Protein AF-0000000083564733 (afdb_homodimer)

Nearest PDB structures (foldseek):
  3vfz-assembly3_B  TM=6.888E-01  e=2.693E-01  Mycobacterium tuberculosis
  3vep-assembly4_H  TM=6.422E-01  e=2.249E-01  Mycobacterium tuberculosis
  3vfz-assembly3_A  TM=6.659E-01  e=3.424E-01  Mycobacterium tuberculosis
  2lfw-assembly1_A  TM=5.142E-01  e=3.037E-01  Sphingomonas sp. Fr1
  5clv-assembly2_E  TM=6.360E-01  e=4.808E+00  Escherichia coli

Organism: NCBI:txid148449

Foldseek 3Di:
DPPQPFKKKFWAAAPVLVPRRQWTWIWIPDPDIFTFIFGPVLVVPFCCVPPDDPGMDRLVPTDPVSSVNRVVRTDTDDPVVQLVSCVVPHPDDSLLSLLCCVCHRHVDQLCRSCVVSVHHSVVSVVSVVVVVVVVVVVVVVVPPDDDDD/DPPPPFKKKFWAAAPVLVPRRQWTWIWIPDVDIFTWIFGPVLVVPQCCPPDDDPGMDRLVPTDPVSSVNRVVRTDTDDPVVQLVSCVVPHPDDSLLSLLCCVCHRHVDQLCRSCVVSVHHSVVSVVSVVVVVVVVVVVVVVVPPDDDDD

Secondary structure (DSSP, 8-state):
-------EEEEEEEEGGGTEEEEEEEEEESSSEEEEEEETHHHHHS-TTTT--TTEEEGGGS-HHHHHHHHHH-EE--HHHHHHHHHHH----HHHHHHIIIIIIS---HHHHHHHHTS-HHHHHHHHHHHHHHHHHHHHHHHS--S--/-------EEEEEEEEGGGTEEEEEEEEEESSSEEEEEEETHHHHHS-TTTT--TTEEEGGGS-HHHHHHHHHH-EE--HHHHHHHHHHH----HHHHHHIIIIIIS---HHHHHHHHTS-HHHHHHHHHHHHHHHHHHHHHHHS--S--

Sequence (298 aa):
MSNDEEVWLRYGTTATPVDEPDRTFGYVNSSERRFGTFPTEFISVVDVGLYEEEGKILLSAVEDRLYRRFANGFEETEFADLLDVLRERTLLTEPEMRVFVLYGWFDMDAERAAEPLGCSAADVEAYVEAIRDKRNRAEATAAIPFVREMSNDEEVWLRYGTTATPVDEPDRTFGYVNSSERRFGTFPTEFISVVDVGLYEEEGKILLSAVEDRLYRRFANGFEETEFADLLDVLRERTLLTEPEMRVFVLYGWFDMDAERAAEPLGCSAADVEAYVEAIRDKRNRAEATAAIPFVRE

pLDDT: mean 89.66, std 13.02, range [36.94, 98.5]

Solvent-accessible surface area (backbone atoms only — not comparable to full-atom values): 15893 Å² total; per-residue (Å²): 132,82,84,75,75,76,30,36,37,32,37,34,20,62,28,48,89,75,76,34,67,66,21,22,23,24,34,33,47,58,101,59,74,44,46,26,34,28,53,44,66,54,67,73,65,47,77,42,80,79,79,41,54,89,51,40,41,58,49,71,74,44,56,69,72,58,38,51,53,48,63,70,46,46,41,77,51,57,68,66,59,57,44,49,56,44,56,74,40,28,79,61,50,70,73,49,41,53,47,41,44,38,36,13,34,35,48,30,51,42,69,66,36,11,63,87,67,73,51,49,38,68,56,42,50,50,45,52,53,48,50,53,53,47,28,53,22,17,40,43,39,43,64,52,85,44,62,67,127,132,81,84,74,74,76,29,36,36,33,37,34,20,61,29,48,90,76,76,34,69,64,20,22,22,25,35,35,46,58,100,59,76,44,46,25,33,29,52,44,66,53,65,73,66,45,78,46,75,85,79,44,55,89,52,39,41,59,48,70,76,43,55,67,73,58,38,50,51,47,62,70,46,46,40,79,50,58,69,67,59,55,45,47,55,44,56,74,40,30,79,62,49,71,72,48,40,53,46,42,44,38,37,14,34,34,49,32,52,43,69,66,37,10,62,88,67,74,52,48,37,67,55,43,50,49,45,52,52,49,50,53,51,48,27,53,22,17,40,41,41,43,64,52,82,46,64,66,128

Radius of gyration: 28.15 Å; Cα contacts (8 Å, |Δi|>4): 484; chains: 2; bounding box: 33×96×63 Å

Structure (mmCIF, N/CA/C/O backbone):
data_AF-0000000083564733-model_v1
#
loop_
_entity.id
_entity.type
_entity.pdbx_description
1 polymer 'Sigma-70-like protein'
#
loop_
_atom_site.group_PDB
_atom_site.id
_atom_site.type_symbol
_atom_site.label_atom_id
_atom_site.label_alt_id
_atom_site.label_comp_id
_atom_site.label_asym_id
_atom_site.label_entity_id
_atom_site.label_seq_id
_atom_site.pdbx_PDB_ins_code
_atom_site.Cartn_x
_atom_site.Cartn_y
_atom_site.Cartn_z
_atom_site.occupancy
_atom_site.B_iso_or_equiv
_atom_site.auth_seq_id
_atom_site.auth_comp_id
_atom_site.auth_asym_id
_atom_site.auth_atom_id
_atom_site.pdbx_PDB_model_num
ATOM 1 N N . MET A 1 1 ? -0.067 47.469 30.297 1 36.94 1 MET A N 1
ATOM 2 C CA . MET A 1 1 ? 0.937 46.906 29.406 1 36.94 1 MET A CA 1
ATOM 3 C C . MET A 1 1 ? 0.402 45.656 28.734 1 36.94 1 MET A C 1
ATOM 5 O O . MET A 1 1 ? -0.013 44.688 29.406 1 36.94 1 MET A O 1
ATOM 9 N N . SER A 1 2 ? -0.431 45.656 27.688 1 41.28 2 SER A N 1
ATOM 10 C CA . SER A 1 2 ? -1.396 44.719 27.094 1 41.28 2 SER A CA 1
ATOM 11 C C . SER A 1 2 ? -0.743 43.406 26.75 1 41.28 2 SER A C 1
ATOM 13 O O . SER A 1 2 ? 0.242 43.344 26 1 41.28 2 SER A O 1
ATOM 15 N N . ASN A 1 3 ? -0.499 42.312 27.625 1 45 3 ASN A N 1
ATOM 16 C CA . ASN A 1 3 ? 0.104 41 27.594 1 45 3 ASN A CA 1
ATOM 17 C C . ASN A 1 3 ? -0.065 40.344 26.219 1 45 3 ASN A C 1
ATOM 19 O O . ASN A 1 3 ? -1.105 39.75 25.938 1 45 3 ASN A O 1
ATOM 23 N N . ASP A 1 4 ? 0.226 40.969 25.031 1 54.09 4 ASP A N 1
ATOM 24 C CA . ASP A 1 4 ? 0.004 40.719 23.609 1 54.09 4 ASP A CA 1
ATOM 25 C C . ASP A 1 4 ? 0.397 39.281 23.234 1 54.09 4 ASP A C 1
ATOM 27 O O . ASP A 1 4 ? 1.576 38.938 23.266 1 54.09 4 ASP A O 1
ATOM 31 N N . GLU A 1 5 ? -0.391 38.25 23.516 1 72.19 5 GLU A N 1
ATOM 32 C CA . GLU A 1 5 ? -0.234 36.812 23.297 1 72.19 5 GLU A CA 1
ATOM 33 C C . GLU A 1 5 ? 0.378 36.531 21.922 1 72.19 5 GLU A C 1
ATOM 35 O O . GLU A 1 5 ? -0.066 37.062 20.906 1 72.19 5 GLU A O 1
ATOM 40 N N . GLU A 1 6 ? 1.621 36.062 21.891 1 82.69 6 GLU A N 1
ATOM 41 C CA . GLU A 1 6 ? 2.311 35.656 20.672 1 82.69 6 GLU A CA 1
ATOM 42 C C . GLU A 1 6 ? 1.462 34.688 19.844 1 82.69 6 GLU A C 1
ATOM 44 O O . GLU A 1 6 ? 0.958 33.719 20.375 1 82.69 6 GLU A O 1
ATOM 49 N N . VAL A 1 7 ? 1.111 35.188 18.656 1 85.62 7 VAL A N 1
ATOM 50 C CA . VAL A 1 7 ? 0.386 34.344 17.734 1 85.62 7 VAL A CA 1
ATOM 51 C C . VAL A 1 7 ? 1.363 33.688 16.75 1 85.62 7 VAL A C 1
ATOM 53 O O . VAL A 1 7 ? 2.07 34.406 16.016 1 85.62 7 VAL A O 1
ATOM 56 N N . TRP A 1 8 ? 1.358 32.312 16.844 1 88.25 8 TRP A N 1
ATOM 57 C CA . TRP A 1 8 ? 2.281 31.594 15.984 1 88.25 8 TRP A CA 1
ATOM 58 C C . TRP A 1 8 ? 1.527 30.812 14.906 1 88.25 8 TRP A C 1
ATOM 60 O O . TRP A 1 8 ? 0.48 30.234 15.18 1 88.25 8 TRP A O 1
ATOM 70 N N . LEU A 1 9 ? 2.076 30.922 13.688 1 92.25 9 LEU A N 1
ATOM 71 C CA . LEU A 1 9 ? 1.73 29.969 12.641 1 92.25 9 LEU A CA 1
ATOM 72 C C . LEU A 1 9 ? 2.754 28.844 12.57 1 92.25 9 LEU A C 1
ATOM 74 O O . LEU A 1 9 ? 3.955 29.094 12.445 1 92.25 9 LEU A O 1
ATOM 78 N N . ARG A 1 10 ? 2.271 27.656 12.789 1 92.38 10 ARG A N 1
ATOM 79 C CA . ARG A 1 10 ? 3.072 26.469 12.484 1 92.38 10 ARG A CA 1
ATOM 80 C C . ARG A 1 10 ? 2.566 25.781 11.219 1 92.38 10 ARG A C 1
ATOM 82 O O . ARG A 1 10 ? 1.356 25.656 11.016 1 92.38 10 ARG A O 1
ATOM 89 N N . TYR A 1 11 ? 3.477 25.406 10.383 1 93.19 11 TYR A N 1
ATOM 90 C CA . TYR A 1 11 ? 3.027 24.875 9.102 1 93.19 11 TYR A CA 1
ATOM 91 C C . TYR A 1 11 ? 3.779 23.594 8.758 1 93.19 11 TYR A C 1
ATOM 93 O O . TYR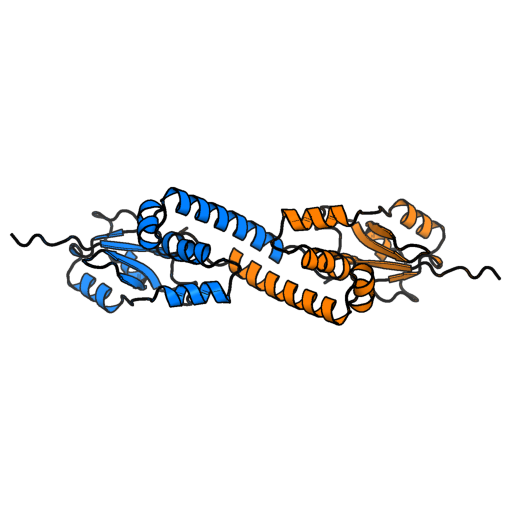 A 1 11 ? 4.91 23.391 9.211 1 93.19 11 TYR A O 1
ATOM 101 N N . GLY A 1 12 ? 3.01 22.734 8.055 1 93.88 12 GLY A N 1
ATOM 102 C CA . GLY A 1 12 ? 3.539 21.438 7.668 1 93.88 12 GLY A CA 1
ATOM 103 C C . GLY A 1 12 ? 3.695 21.281 6.168 1 93.88 12 GLY A C 1
ATOM 104 O O . GLY A 1 12 ? 4.281 22.141 5.504 1 93.88 12 GLY A O 1
ATOM 105 N N . THR A 1 13 ? 3.189 20.234 5.629 1 94.44 13 THR A N 1
ATOM 106 C CA . THR A 1 13 ? 3.363 19.891 4.223 1 94.44 13 THR A CA 1
ATOM 107 C C . THR A 1 13 ? 2.385 20.672 3.35 1 94.44 13 THR A C 1
ATOM 109 O O . THR A 1 13 ? 1.42 21.25 3.855 1 94.44 13 THR A O 1
ATOM 112 N N . THR A 1 14 ? 2.701 20.641 2.059 1 95.56 14 THR A N 1
ATOM 113 C CA . THR A 1 14 ? 1.769 21.203 1.086 1 95.56 14 THR A CA 1
ATOM 114 C C . THR A 1 14 ? 0.461 20.406 1.072 1 95.56 14 THR A C 1
ATOM 116 O O . THR A 1 14 ? 0.449 19.219 1.363 1 95.56 14 THR A O 1
ATOM 119 N N . ALA A 1 15 ? -0.579 21.109 0.701 1 96.75 15 ALA A N 1
ATOM 120 C CA . ALA A 1 15 ? -1.914 20.516 0.747 1 96.75 15 ALA A CA 1
ATOM 121 C C . ALA A 1 15 ? -2.236 19.781 -0.552 1 96.75 15 ALA A C 1
ATOM 123 O O . ALA A 1 15 ? -3.383 19.781 -1.006 1 96.75 15 ALA A O 1
ATOM 124 N N . THR A 1 16 ? -1.251 19.141 -1.111 1 94.69 16 THR A N 1
ATOM 125 C CA . THR A 1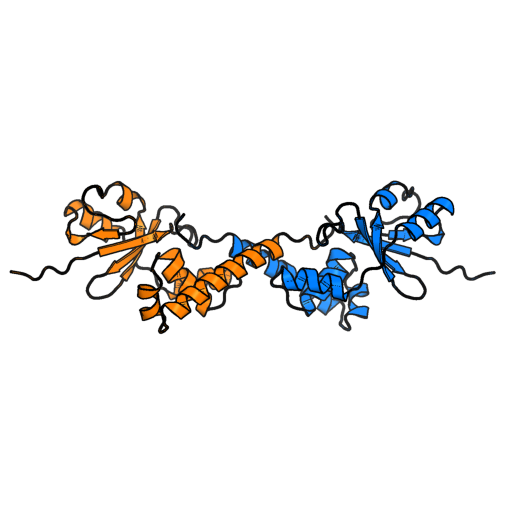 16 ? -1.412 18.359 -2.34 1 94.69 16 THR A CA 1
ATOM 126 C C . THR A 1 16 ? -2.406 17.219 -2.135 1 94.69 16 THR A C 1
ATOM 128 O O . THR A 1 16 ? -3.189 16.906 -3.033 1 94.69 16 THR A O 1
ATOM 131 N N . PRO A 1 17 ? -2.459 16.578 -1.011 1 93.44 17 PRO A N 1
ATOM 132 C CA . PRO A 1 17 ? -3.357 15.445 -0.81 1 93.44 17 PRO A CA 1
ATOM 133 C C . PRO A 1 17 ? -4.832 15.828 -0.891 1 93.44 17 PRO A C 1
ATOM 135 O O . PRO A 1 17 ? -5.695 14.961 -1.049 1 93.44 17 PRO A O 1
ATOM 138 N N . VAL A 1 18 ? -5.102 17.141 -0.723 1 95.06 18 VAL A N 1
ATOM 139 C CA . VAL A 1 18 ? -6.492 17.578 -0.805 1 95.06 18 VAL A CA 1
ATOM 140 C C . VAL A 1 18 ? -6.691 18.438 -2.055 1 95.06 18 VAL A C 1
ATOM 142 O O . VAL A 1 18 ? -7.547 19.328 -2.078 1 95.06 18 VAL A O 1
ATOM 145 N N . ASP A 1 19 ? -5.828 18.312 -2.98 1 93.62 19 ASP A N 1
ATOM 146 C CA . ASP A 1 19 ? -5.898 18.906 -4.312 1 93.62 19 ASP A CA 1
ATOM 147 C C . ASP A 1 19 ? -5.699 20.422 -4.25 1 93.62 19 ASP A C 1
ATOM 149 O O . ASP A 1 19 ? -6.34 21.172 -4.992 1 93.62 19 ASP A O 1
ATOM 153 N N . GLU A 1 20 ? -5 20.906 -3.311 1 95.81 20 GLU A N 1
ATOM 154 C CA . GLU A 1 20 ? -4.602 22.297 -3.211 1 95.81 20 GLU A CA 1
ATOM 155 C C . GLU A 1 20 ? -3.084 22.438 -3.15 1 95.81 20 GLU A C 1
ATOM 157 O O . GLU A 1 20 ? -2.533 22.844 -2.125 1 95.81 20 GLU A O 1
ATOM 162 N N . PRO A 1 21 ? -2.422 22.219 -4.219 1 95.25 21 PRO A N 1
ATOM 163 C CA . PRO A 1 21 ? -0.958 22.156 -4.219 1 95.25 21 PRO A CA 1
ATOM 164 C C . PRO A 1 21 ? -0.317 23.531 -3.975 1 95.25 21 PRO A C 1
ATOM 166 O O . PRO A 1 21 ? 0.865 23.594 -3.629 1 95.25 21 PRO A O 1
ATOM 169 N N . ASP A 1 22 ? -1.106 24.594 -4.137 1 96.12 22 ASP A N 1
ATOM 170 C CA . ASP A 1 22 ? -0.556 25.938 -3.936 1 96.12 22 ASP A CA 1
ATOM 171 C C . ASP A 1 22 ? -0.763 26.406 -2.498 1 96.12 22 ASP A C 1
ATOM 173 O O . ASP A 1 22 ? -0.435 27.547 -2.156 1 96.12 22 ASP A O 1
ATOM 177 N N . ARG A 1 23 ? -1.244 25.469 -1.747 1 96.75 23 ARG A N 1
ATOM 178 C CA . ARG A 1 23 ? -1.494 25.812 -0.352 1 96.75 23 ARG A CA 1
ATOM 179 C C . ARG A 1 23 ? -0.72 24.891 0.586 1 96.75 23 ARG A C 1
ATOM 181 O O . ARG A 1 23 ? -0.25 23.828 0.175 1 96.75 23 ARG A O 1
ATOM 188 N N . THR A 1 24 ? -0.561 25.328 1.794 1 95.38 24 THR A N 1
ATOM 189 C CA . THR A 1 24 ? 0.177 24.594 2.824 1 95.38 24 THR A CA 1
ATOM 190 C C . THR A 1 24 ? -0.681 24.406 4.07 1 95.38 24 THR A C 1
ATOM 192 O O . THR A 1 24 ? -1.427 25.312 4.461 1 95.38 24 THR A O 1
ATOM 195 N N . PHE A 1 25 ? -0.559 23.203 4.629 1 96.75 25 PHE A N 1
ATOM 196 C CA . PHE A 1 25 ? -1.244 22.953 5.895 1 96.75 25 PHE A CA 1
ATOM 197 C C . PHE A 1 25 ? -0.578 23.719 7.027 1 96.75 25 PHE A C 1
ATOM 199 O O . PHE A 1 25 ? 0.65 23.812 7.086 1 96.75 25 PHE A O 1
ATOM 206 N N . GLY A 1 26 ? -1.389 24.266 7.902 1 95.38 26 GLY A N 1
ATOM 207 C CA . GLY A 1 26 ? -0.863 24.938 9.078 1 95.38 26 GLY A CA 1
ATOM 208 C C . GLY A 1 26 ? -1.909 25.172 10.156 1 95.38 26 GLY A C 1
ATOM 209 O O . GLY A 1 26 ? -3.096 24.922 9.938 1 95.38 26 GLY A O 1
ATOM 210 N N . TYR A 1 27 ? -1.412 25.469 11.336 1 94.44 27 TYR A N 1
ATOM 211 C CA . TYR A 1 27 ? -2.334 25.828 12.406 1 94.44 27 TYR A CA 1
ATOM 212 C C . TYR A 1 27 ? -1.824 27.031 13.18 1 94.44 27 TYR A C 1
ATOM 214 O O . TYR A 1 27 ? -0.616 27.266 13.258 1 94.44 27 TYR A O 1
ATOM 222 N N . VAL A 1 28 ? -2.719 27.812 13.641 1 91.81 28 VAL A N 1
ATOM 223 C CA . VAL A 1 28 ? -2.438 29.016 14.398 1 91.81 28 VAL A CA 1
ATOM 224 C C . VAL A 1 28 ? -2.756 28.781 15.875 1 91.81 28 VAL A C 1
ATOM 226 O O . VAL A 1 28 ? -3.814 28.25 16.203 1 91.81 28 VAL A O 1
ATOM 229 N N . ASN A 1 29 ? -1.674 29.016 16.688 1 83.56 29 ASN A N 1
ATOM 230 C CA . ASN A 1 29 ? -1.864 28.828 18.125 1 83.56 29 ASN A CA 1
ATOM 231 C C . ASN A 1 29 ? -2.359 30.109 18.797 1 83.56 29 ASN A C 1
ATOM 233 O O . ASN A 1 29 ? -1.563 30.984 19.125 1 83.56 29 ASN A O 1
ATOM 237 N N . SER A 1 30 ? -3.553 30.469 18.656 1 71.44 30 SER A N 1
ATOM 238 C CA . SER A 1 30 ? -4.141 31.547 19.438 1 71.44 30 SER A CA 1
ATOM 239 C C . SER A 1 30 ? -4.844 31.016 20.688 1 71.44 30 SER A C 1
ATOM 241 O O . SER A 1 30 ? -4.371 30.078 21.312 1 71.44 30 SER A O 1
ATOM 243 N N . SER A 1 31 ? -5.875 31.594 21.156 1 70.31 31 SER A N 1
ATOM 244 C CA . SER A 1 31 ? -6.652 31.078 22.281 1 70.31 31 SER A CA 1
ATOM 245 C C . SER A 1 31 ? -7.117 29.656 22.016 1 70.31 31 SER A C 1
ATOM 247 O O . SER A 1 31 ? -6.996 28.797 22.891 1 70.31 31 SER A O 1
ATOM 249 N N . GLU A 1 32 ? -7.477 29.375 20.734 1 79.94 32 GLU A N 1
ATOM 250 C CA . GLU A 1 32 ? -7.855 28.047 20.25 1 79.94 32 GLU A CA 1
ATOM 251 C C . GLU A 1 32 ? -7.109 27.703 18.969 1 79.94 32 GLU A C 1
ATOM 253 O O . GLU A 1 32 ? -6.914 28.547 18.094 1 79.94 32 GLU A O 1
ATOM 258 N N . ARG A 1 33 ? -6.566 26.578 19.047 1 86.38 33 ARG A N 1
ATOM 259 C CA . ARG A 1 33 ? -5.844 26.125 17.859 1 86.38 33 ARG A CA 1
ATOM 260 C C . ARG A 1 33 ? -6.781 25.984 16.672 1 86.38 33 ARG A C 1
ATOM 262 O O . ARG A 1 33 ? -7.793 25.297 16.75 1 86.38 33 ARG A O 1
ATOM 269 N N . ARG A 1 34 ? -6.426 26.672 15.594 1 92.19 34 ARG A N 1
ATOM 270 C CA . ARG A 1 34 ? -7.184 26.609 14.344 1 92.19 34 ARG A CA 1
ATOM 271 C C . ARG A 1 34 ? -6.367 25.938 13.242 1 92.19 34 ARG A C 1
ATOM 273 O O . ARG A 1 34 ? -5.293 26.422 12.883 1 92.19 34 ARG A O 1
ATOM 280 N N . PHE A 1 35 ? -6.914 24.859 12.758 1 95.38 35 PHE A N 1
ATOM 281 C CA . PHE A 1 35 ? -6.258 24.141 11.672 1 95.38 35 PHE A CA 1
ATOM 282 C C . PHE A 1 35 ? -6.773 24.609 10.32 1 95.38 35 PHE A C 1
ATOM 284 O O . PHE A 1 35 ? -7.969 24.875 10.164 1 95.38 35 PHE A O 1
ATOM 291 N N . GLY A 1 36 ? -5.906 24.719 9.312 1 96.88 36 GLY A N 1
ATOM 292 C CA . GLY A 1 36 ? -6.332 25.109 7.98 1 96.88 36 GLY A CA 1
ATOM 293 C C . GLY A 1 36 ? -5.215 25.078 6.957 1 96.88 36 GLY A C 1
ATOM 294 O O . GLY A 1 36 ? -4.223 24.359 7.141 1 96.88 36 GLY A O 1
ATOM 295 N N . THR A 1 37 ? -5.473 25.656 5.871 1 97.62 37 THR A N 1
ATOM 296 C CA . THR A 1 37 ? -4.484 25.859 4.812 1 97.62 37 THR A CA 1
ATOM 297 C C . THR A 1 37 ? -4.301 27.344 4.516 1 97.62 37 THR A C 1
ATOM 299 O O . THR A 1 37 ? -5.152 28.156 4.859 1 97.62 37 THR A O 1
ATOM 302 N N . PHE A 1 38 ? -3.18 27.719 3.963 1 96.25 38 PHE A N 1
ATOM 303 C CA . PHE A 1 38 ? -2.852 29.078 3.547 1 96.25 38 PHE A CA 1
ATOM 304 C C . PHE A 1 38 ? -1.968 29.062 2.305 1 96.25 38 PHE A C 1
ATOM 306 O O . PHE A 1 38 ? -1.34 28.062 1.995 1 96.25 38 PHE A O 1
ATOM 313 N N . PRO A 1 39 ? -2.016 30.109 1.568 1 95.5 39 PRO A N 1
ATOM 314 C CA . PRO A 1 39 ? -1.174 30.141 0.37 1 95.5 39 PRO A CA 1
ATOM 315 C C . PRO A 1 39 ? 0.308 29.953 0.686 1 95.5 39 PRO A C 1
ATOM 317 O O . PRO A 1 39 ? 0.872 30.688 1.499 1 95.5 39 PRO A O 1
ATOM 320 N N . THR A 1 40 ? 0.891 28.984 0.027 1 93.25 40 THR A N 1
ATOM 321 C CA . THR A 1 40 ? 2.285 28.625 0.263 1 93.25 40 THR A CA 1
ATOM 322 C C . THR A 1 40 ? 3.199 29.828 0.047 1 93.25 40 THR A C 1
ATOM 324 O O . THR A 1 40 ? 4.223 29.969 0.723 1 93.25 40 THR A O 1
ATOM 327 N N . GLU A 1 41 ? 2.879 30.734 -0.804 1 90.88 41 GLU A N 1
ATOM 328 C CA . GLU A 1 41 ? 3.668 31.906 -1.148 1 90.88 41 GLU A CA 1
ATOM 329 C C . GLU A 1 41 ? 3.922 32.781 0.078 1 90.88 41 GLU A C 1
ATOM 331 O O . GLU A 1 41 ? 4.891 33.531 0.115 1 90.88 41 GLU A O 1
ATOM 336 N N . PHE A 1 42 ? 3.082 32.688 1.046 1 90.56 42 PHE A N 1
ATOM 337 C CA . PHE A 1 42 ? 3.219 33.469 2.266 1 90.56 42 PHE A CA 1
ATOM 338 C C . PHE A 1 42 ? 4.531 33.156 2.971 1 90.56 42 PHE A C 1
ATOM 340 O O . PHE A 1 42 ? 5.164 34.062 3.551 1 90.56 42 PHE A O 1
ATOM 347 N N . ILE A 1 43 ? 4.91 31.922 2.908 1 87 43 ILE A N 1
ATOM 348 C CA . ILE A 1 43 ? 6.129 31.484 3.582 1 87 43 ILE A CA 1
ATOM 349 C C . ILE A 1 43 ? 7.336 32.219 2.992 1 87 43 ILE A C 1
ATOM 351 O O . ILE A 1 43 ? 8.258 32.594 3.721 1 87 43 ILE A O 1
ATOM 355 N N . SER A 1 44 ? 7.316 32.406 1.736 1 82.31 44 SER A N 1
ATOM 356 C CA . SER A 1 44 ? 8.461 33 1.046 1 82.31 44 SER A CA 1
ATOM 357 C C . SER A 1 44 ? 8.5 34.5 1.236 1 82.31 44 SER A C 1
ATOM 359 O O . SER A 1 44 ? 9.562 35.125 1.104 1 82.31 44 SER A O 1
ATOM 361 N N . VAL A 1 45 ? 7.469 35.094 1.462 1 79.44 45 VAL A N 1
ATOM 362 C CA . VAL A 1 45 ? 7.395 36.562 1.496 1 79.44 45 VAL A CA 1
ATOM 363 C C . VAL A 1 45 ? 7.719 37.062 2.902 1 79.44 45 VAL A C 1
ATOM 365 O O . VAL A 1 45 ? 8.156 38.188 3.076 1 79.44 45 VAL A O 1
ATOM 368 N N . VAL A 1 46 ? 7.348 36.219 3.785 1 72.5 46 VAL A N 1
ATOM 369 C CA . VAL A 1 46 ? 7.637 36.625 5.156 1 72.5 46 VAL A CA 1
ATOM 370 C C . VAL A 1 46 ? 9.141 36.531 5.414 1 72.5 46 VAL A C 1
ATOM 372 O O . VAL A 1 46 ? 9.781 35.531 5.062 1 72.5 46 VAL A O 1
ATOM 375 N N . ASP A 1 47 ? 9.906 37.656 5.309 1 58.94 47 ASP A N 1
ATOM 376 C CA . ASP A 1 47 ? 11.312 37.688 5.695 1 58.94 47 ASP A CA 1
ATOM 377 C C . ASP A 1 47 ? 11.539 36.938 7 1 58.94 47 ASP A C 1
ATOM 379 O O . ASP A 1 47 ? 11.438 37.5 8.086 1 58.94 47 ASP A O 1
ATOM 383 N N . VAL A 1 48 ? 11.383 35.625 6.84 1 53.94 48 VAL A N 1
ATOM 384 C CA . VAL A 1 48 ? 11.562 34.719 7.969 1 53.94 48 VAL A CA 1
ATOM 385 C C . VAL A 1 48 ? 12.953 34.906 8.57 1 53.94 48 VAL A C 1
ATOM 387 O O . VAL A 1 48 ? 13.305 34.25 9.555 1 53.94 48 VAL A O 1
ATOM 390 N N . GLY A 1 49 ? 13.93 35.406 7.781 1 47.69 49 GLY A N 1
ATOM 391 C CA . GLY A 1 49 ? 15.258 35.562 8.352 1 47.69 49 GLY A CA 1
ATOM 392 C C . GLY A 1 49 ? 15.234 35.938 9.82 1 47.69 49 GLY A C 1
ATOM 393 O O . GLY A 1 49 ? 16.219 35.719 10.539 1 47.69 49 GLY A O 1
ATOM 394 N N . LEU A 1 50 ? 14.578 36.844 10.156 1 47.56 50 LEU A N 1
ATOM 395 C CA . LEU A 1 50 ? 14.883 37.281 11.508 1 47.56 50 LEU A CA 1
ATOM 396 C C . LEU A 1 50 ? 14.648 36.156 12.516 1 47.56 50 LEU A C 1
ATOM 398 O O . LEU A 1 50 ? 15.398 36.031 13.484 1 47.56 50 LEU A O 1
ATOM 402 N N . TYR A 1 51 ? 13.383 35.5 12.805 1 47.81 51 TYR A N 1
ATOM 403 C CA . TYR A 1 51 ? 13.195 34.656 13.984 1 47.81 51 TYR A CA 1
ATOM 404 C C . TYR A 1 51 ? 12.727 33.281 13.594 1 47.81 51 TYR A C 1
ATOM 406 O O . TYR A 1 51 ? 12.273 32.5 14.445 1 47.81 51 TYR A O 1
ATOM 414 N N . GLU A 1 52 ? 12.523 33 12.258 1 52.19 52 GLU A N 1
ATOM 415 C CA . GLU A 1 52 ? 11.586 31.922 12.062 1 52.19 52 GLU A CA 1
ATOM 416 C C . GLU A 1 52 ? 12.312 30.594 11.891 1 52.19 52 GLU A C 1
ATOM 418 O O . GLU A 1 52 ? 13.328 30.516 11.195 1 52.19 52 GLU A O 1
ATOM 423 N N . GLU A 1 53 ? 12.414 29.797 12.992 1 64.25 53 GLU A N 1
ATOM 424 C CA . GLU A 1 53 ? 12.695 28.375 12.844 1 64.25 53 GLU A CA 1
ATOM 425 C C . GLU A 1 53 ? 11.82 27.75 11.758 1 64.25 53 GLU A C 1
ATOM 427 O O . GLU A 1 53 ? 10.68 28.188 11.547 1 64.25 53 GLU A O 1
ATOM 432 N N . GLU A 1 54 ? 12.477 27.047 10.945 1 76.31 54 GLU A N 1
ATOM 433 C CA . GLU A 1 54 ? 11.734 26.359 9.898 1 76.31 54 GLU A CA 1
ATOM 434 C C . GLU A 1 54 ? 10.461 25.719 10.453 1 76.31 54 GLU A C 1
ATOM 436 O O . GLU A 1 54 ? 10.477 25.141 11.539 1 76.31 54 GLU A O 1
ATOM 441 N N . GLY A 1 55 ? 9.305 26.047 9.898 1 85.62 55 GLY A N 1
ATOM 442 C CA . GLY A 1 55 ? 8.031 25.438 10.25 1 85.62 55 GLY A CA 1
ATOM 443 C C . GLY A 1 55 ? 7.176 26.312 11.148 1 85.62 55 GLY A C 1
ATOM 444 O O . GLY A 1 55 ? 6.098 25.906 11.57 1 85.62 55 GLY A O 1
ATOM 445 N N . LYS A 1 56 ? 7.742 27.516 11.461 1 88.81 56 LYS A N 1
ATOM 446 C CA . LYS A 1 56 ? 6.902 28.375 12.281 1 88.81 56 LYS A CA 1
ATOM 447 C C . LYS A 1 56 ? 7.125 29.844 11.938 1 88.81 56 LYS A C 1
ATOM 449 O O . LYS A 1 56 ? 8.234 30.25 11.562 1 88.81 56 LYS A O 1
ATOM 454 N N . ILE A 1 57 ? 6.117 30.672 12.055 1 87.38 57 ILE A N 1
ATOM 455 C CA . ILE A 1 57 ? 6.121 32.094 11.805 1 87.38 57 ILE A CA 1
ATOM 456 C C . ILE A 1 57 ? 5.402 32.844 12.938 1 87.38 57 ILE A C 1
ATOM 458 O O . ILE A 1 57 ? 4.289 32.469 13.312 1 87.38 57 ILE A O 1
ATOM 462 N N . LEU A 1 58 ? 6.113 33.781 13.531 1 87.69 58 LEU A N 1
ATOM 463 C CA . LEU A 1 58 ? 5.449 34.625 14.508 1 87.69 58 LEU A CA 1
ATOM 464 C C . LEU A 1 58 ? 4.555 35.656 13.82 1 87.69 58 LEU A C 1
ATOM 466 O O . LEU A 1 58 ? 5.012 36.75 13.453 1 87.69 58 LEU A O 1
ATOM 470 N N . LEU A 1 59 ? 3.305 35.312 13.789 1 87.56 59 LEU A N 1
ATOM 471 C CA . LEU A 1 59 ? 2.354 36.125 13.031 1 87.56 59 LEU A CA 1
ATOM 472 C C . LEU A 1 59 ? 2.182 37.5 13.672 1 87.56 59 LEU A C 1
ATOM 474 O O . LEU A 1 59 ? 1.974 38.5 12.961 1 87.56 59 LEU A O 1
ATOM 478 N N . SER A 1 60 ? 2.328 37.594 14.961 1 83.62 60 SER A N 1
ATOM 479 C CA . SER A 1 60 ? 2.111 38.844 15.672 1 83.62 60 SER A CA 1
ATOM 480 C C . SER A 1 60 ? 3.244 39.812 15.414 1 83.62 60 SER A C 1
ATOM 482 O O . SER A 1 60 ? 3.125 41 15.719 1 83.62 60 SER A O 1
ATOM 484 N N . ALA A 1 61 ? 4.316 39.312 14.828 1 83.38 61 ALA A N 1
ATOM 485 C CA . ALA A 1 61 ? 5.473 40.156 14.555 1 83.38 61 ALA A CA 1
ATOM 486 C C . ALA A 1 61 ? 5.52 40.562 13.086 1 83.38 61 ALA A C 1
ATOM 488 O O . ALA A 1 61 ? 6.352 41.375 12.688 1 83.38 61 ALA A O 1
ATOM 489 N N . VAL A 1 62 ? 4.637 39.969 12.344 1 83 62 VAL A N 1
ATOM 490 C CA . VAL A 1 62 ? 4.609 40.281 10.922 1 83 62 VAL A CA 1
ATOM 491 C C . VAL A 1 62 ? 3.939 41.625 10.695 1 83 62 VAL A C 1
ATOM 493 O O . VAL A 1 62 ? 3.064 42.031 11.461 1 83 62 VAL A O 1
ATOM 496 N N . GLU A 1 63 ? 4.449 42.344 9.695 1 83.19 63 GLU A N 1
ATOM 497 C CA . GLU A 1 63 ? 3.855 43.625 9.344 1 83.19 63 GLU A CA 1
ATOM 498 C C . GLU A 1 63 ? 2.35 43.5 9.125 1 83.19 63 GLU A C 1
ATOM 500 O O . GLU A 1 63 ? 1.877 42.5 8.609 1 83.19 63 GLU A O 1
ATOM 505 N N . ASP A 1 64 ? 1.667 44.531 9.43 1 85.19 64 ASP A N 1
ATOM 506 C CA . ASP A 1 64 ? 0.208 44.531 9.414 1 85.19 64 ASP A CA 1
ATOM 507 C C . ASP A 1 64 ? -0.322 44.062 8.047 1 85.19 64 ASP A C 1
ATOM 509 O O . ASP A 1 64 ? -1.25 43.25 7.973 1 85.19 64 ASP A O 1
ATOM 513 N N . ARG A 1 65 ? 0.211 44.594 6.98 1 83.94 65 ARG A N 1
ATOM 514 C CA . ARG A 1 65 ? -0.256 44.281 5.637 1 83.94 65 ARG A CA 1
ATOM 515 C C . ARG A 1 65 ? -0.109 42.781 5.355 1 83.94 65 ARG A C 1
ATOM 517 O O . ARG A 1 65 ? -1.003 42.156 4.77 1 83.94 65 ARG A O 1
ATOM 524 N N . LEU A 1 66 ? 0.964 42.25 5.773 1 84.62 66 LEU A N 1
ATOM 525 C CA . LEU A 1 66 ? 1.231 40.844 5.551 1 84.62 66 LEU A CA 1
ATOM 526 C C . LEU A 1 66 ? 0.342 39.969 6.438 1 84.62 66 LEU A C 1
ATOM 528 O O . LEU A 1 66 ? -0.134 38.938 6.004 1 84.62 66 LEU A O 1
ATOM 532 N N . TYR A 1 67 ? 0.169 40.406 7.605 1 86.62 67 TYR A N 1
ATOM 533 C CA . TYR A 1 67 ? -0.729 39.688 8.5 1 86.62 67 TYR A CA 1
ATOM 534 C C . TYR A 1 67 ? -2.135 39.594 7.918 1 86.62 67 TYR A C 1
ATOM 536 O O . TYR A 1 67 ? -2.771 38.562 7.957 1 86.62 67 TYR A O 1
ATOM 544 N N . ARG A 1 68 ? -2.639 40.688 7.418 1 89.44 68 ARG A N 1
ATOM 545 C CA . ARG A 1 68 ? -3.965 40.719 6.809 1 89.44 68 ARG A CA 1
ATOM 546 C C . ARG A 1 68 ? -4.031 39.781 5.605 1 89.44 68 ARG A C 1
ATOM 548 O O . ARG A 1 68 ? -5.043 39.094 5.395 1 89.44 68 ARG A O 1
ATOM 555 N N . ARG A 1 69 ? -3.021 39.781 4.836 1 87.19 69 ARG A N 1
ATOM 556 C CA . ARG A 1 69 ? -2.957 38.875 3.695 1 87.19 69 ARG A CA 1
ATOM 557 C C . ARG A 1 69 ? -3.059 37.438 4.148 1 87.19 69 ARG A C 1
ATOM 559 O O . ARG A 1 69 ? -3.764 36.625 3.529 1 87.19 69 ARG A O 1
ATOM 566 N N . PHE A 1 70 ? -2.297 37.125 5.184 1 90.5 70 PHE A N 1
ATOM 567 C CA . PHE A 1 70 ? -2.371 35.781 5.75 1 90.5 70 PHE A CA 1
ATOM 568 C C . PHE A 1 70 ? -3.787 35.469 6.219 1 90.5 70 PHE A C 1
ATOM 570 O O . PHE A 1 70 ? -4.352 34.438 5.855 1 90.5 70 PHE A O 1
ATOM 577 N N . ALA A 1 71 ? -4.309 36.344 7.012 1 90.56 71 ALA A N 1
ATOM 578 C CA . ALA A 1 71 ? -5.625 36.125 7.609 1 90.56 71 ALA A CA 1
ATOM 579 C C . ALA A 1 71 ? -6.691 35.938 6.535 1 90.56 71 ALA A C 1
ATOM 581 O O . ALA A 1 71 ? -7.594 35.094 6.691 1 90.56 71 ALA A O 1
ATOM 582 N N . ASN A 1 72 ? -6.52 36.656 5.438 1 93.19 72 ASN A N 1
ATOM 583 C CA . ASN A 1 72 ? -7.473 36.562 4.336 1 93.19 72 ASN A CA 1
ATOM 584 C C . ASN A 1 72 ? -7.289 35.25 3.551 1 93.19 72 ASN A C 1
ATOM 586 O O . ASN A 1 72 ? -8.234 34.781 2.93 1 93.19 72 ASN A O 1
ATOM 590 N N . GLY A 1 73 ? -6.148 34.719 3.518 1 95.12 73 GLY A N 1
ATOM 591 C CA . GLY A 1 73 ? -5.844 33.531 2.74 1 95.12 73 GLY A CA 1
ATOM 592 C C . GLY A 1 73 ? -5.965 32.25 3.541 1 95.12 73 GLY A C 1
ATOM 593 O O . GLY A 1 73 ? -6.027 31.156 2.971 1 95.12 73 GLY A O 1
ATOM 594 N N . PHE A 1 74 ? -6.023 32.438 4.863 1 95.94 74 PHE A N 1
ATOM 595 C CA . PHE A 1 74 ? -6.133 31.266 5.723 1 95.94 74 PHE A CA 1
ATOM 596 C C . PHE A 1 74 ? -7.535 30.688 5.664 1 95.94 74 PHE A C 1
ATOM 598 O O . PHE A 1 74 ? -8.523 31.391 5.859 1 95.94 74 PHE A O 1
ATOM 605 N N . GLU A 1 75 ? -7.637 29.422 5.324 1 96.88 75 GLU A N 1
ATOM 606 C CA . GLU A 1 75 ? -8.906 28.703 5.258 1 96.88 75 GLU A CA 1
ATOM 607 C C . GLU A 1 75 ? -8.945 27.547 6.258 1 96.88 75 GLU A C 1
ATOM 609 O O . GLU A 1 75 ? -8.172 26.594 6.141 1 96.88 75 GLU A O 1
ATOM 614 N N . GLU A 1 76 ? -9.828 27.703 7.156 1 95.25 76 GLU A N 1
ATOM 615 C CA . GLU A 1 76 ? -9.953 26.656 8.172 1 95.25 76 GLU A CA 1
ATOM 616 C C . GLU A 1 76 ? -10.438 25.359 7.562 1 95.25 76 GLU A C 1
ATOM 618 O O . GLU A 1 76 ? -11.297 25.359 6.68 1 95.25 76 GLU A O 1
ATOM 623 N N . THR A 1 77 ? -9.82 24.266 7.977 1 94.75 77 THR A N 1
ATOM 624 C CA . THR A 1 77 ? -10.188 22.938 7.531 1 94.75 77 THR A CA 1
ATOM 625 C C . THR A 1 77 ? -10.688 22.094 8.703 1 94.75 77 THR A C 1
ATOM 627 O O . THR A 1 77 ? -10.125 22.141 9.797 1 94.75 77 THR A O 1
ATOM 630 N N . GLU A 1 78 ? -11.688 21.328 8.391 1 93.44 78 GLU A N 1
ATOM 631 C CA . GLU A 1 78 ? -12.188 20.406 9.406 1 93.44 78 GLU A CA 1
ATOM 632 C C . GLU A 1 78 ? -11.375 19.109 9.43 1 93.44 78 GLU A C 1
ATOM 634 O O . GLU A 1 78 ? -11.125 18.516 8.383 1 93.44 78 GLU A O 1
ATOM 639 N N . PHE A 1 79 ? -11.047 18.766 10.602 1 92.31 79 PHE A N 1
ATOM 640 C CA . PHE A 1 79 ? -10.273 17.547 10.797 1 92.31 79 PHE A CA 1
ATOM 641 C C . PHE A 1 79 ? -10.992 16.344 10.195 1 92.31 79 PHE A C 1
ATOM 643 O O . PHE A 1 79 ? -10.367 15.5 9.555 1 92.31 79 PHE A O 1
ATOM 650 N N . ALA A 1 80 ? -12.219 16.344 10.32 1 94.31 80 ALA A N 1
ATOM 651 C CA . ALA A 1 80 ? -13.039 15.242 9.82 1 94.31 80 ALA A CA 1
ATOM 652 C C . ALA A 1 80 ? -12.938 15.125 8.305 1 94.31 80 ALA A C 1
ATOM 654 O O . ALA A 1 80 ? -12.938 14.016 7.762 1 94.31 80 ALA A O 1
ATOM 655 N N . ASP A 1 81 ? -12.867 16.25 7.617 1 95.88 81 ASP A N 1
ATOM 656 C CA . ASP A 1 81 ? -12.773 16.234 6.16 1 95.88 81 ASP A CA 1
ATOM 657 C C . ASP A 1 81 ? -11.438 15.641 5.707 1 95.88 81 ASP A C 1
ATOM 659 O O . ASP A 1 81 ? -11.383 14.93 4.703 1 95.88 81 ASP A O 1
ATOM 663 N N . LEU A 1 82 ? -10.414 15.961 6.434 1 96.94 82 LEU A N 1
ATOM 664 C CA . LEU A 1 82 ? -9.094 15.43 6.102 1 96.94 82 LEU A CA 1
ATOM 665 C C . LEU A 1 82 ? -9.047 13.914 6.316 1 96.94 82 LEU A C 1
ATOM 667 O O . LEU A 1 82 ? -8.469 13.188 5.508 1 96.94 82 LEU A O 1
ATOM 671 N N . LEU A 1 83 ? -9.703 13.477 7.348 1 97.5 83 LEU A N 1
ATOM 672 C CA . LEU A 1 83 ? -9.773 12.039 7.602 1 97.5 83 LEU A CA 1
ATOM 673 C C . LEU A 1 83 ? -10.539 11.328 6.492 1 97.5 83 LEU A C 1
ATOM 675 O O . LEU A 1 83 ? -10.195 10.203 6.117 1 97.5 83 LEU A O 1
ATOM 679 N N . ASP A 1 84 ? -11.547 11.977 5.984 1 97.19 84 ASP A N 1
ATOM 680 C CA . ASP A 1 84 ? -12.344 11.375 4.918 1 97.19 84 ASP A CA 1
ATOM 681 C C . ASP A 1 84 ? -11.5 11.141 3.668 1 97.19 84 ASP A C 1
ATOM 683 O O . ASP A 1 84 ? -11.664 10.125 2.986 1 97.19 84 ASP A O 1
ATOM 687 N N . VAL A 1 85 ? -10.633 12.086 3.381 1 96.12 85 VAL A N 1
ATOM 688 C CA . VAL A 1 85 ? -9.734 11.938 2.24 1 96.12 85 VAL A CA 1
ATOM 689 C C . VAL A 1 85 ? -8.906 10.664 2.4 1 96.12 85 VAL A C 1
ATOM 691 O O . VAL A 1 85 ? -8.781 9.875 1.462 1 96.12 85 VAL A O 1
ATOM 694 N N . LEU A 1 86 ? -8.344 10.461 3.59 1 97.88 86 LEU A N 1
ATOM 695 C CA . LEU A 1 86 ? -7.488 9.305 3.857 1 97.88 86 LEU A CA 1
ATOM 696 C C . LEU A 1 86 ? -8.305 8.016 3.879 1 97.88 86 LEU A C 1
ATOM 698 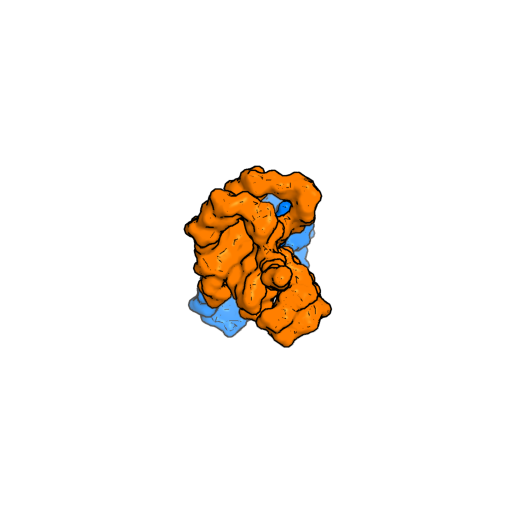O O . LEU A 1 86 ? -7.863 6.988 3.365 1 97.88 86 LEU A O 1
ATOM 702 N N . ARG A 1 87 ? -9.477 8.141 4.453 1 97.31 87 ARG A N 1
ATOM 703 C CA . ARG A 1 87 ? -10.352 6.98 4.57 1 97.31 87 ARG A CA 1
ATOM 704 C C . ARG A 1 87 ? -10.734 6.441 3.195 1 97.31 87 ARG A C 1
ATOM 706 O O . ARG A 1 87 ? -10.773 5.227 2.99 1 97.31 87 ARG A O 1
ATOM 713 N N . GLU A 1 88 ? -10.953 7.273 2.289 1 95.88 88 GLU A N 1
ATOM 714 C CA . GLU A 1 88 ? -11.398 6.891 0.951 1 95.88 88 GLU A CA 1
ATOM 715 C C . GLU A 1 88 ? -10.234 6.355 0.118 1 95.88 88 GLU A C 1
ATOM 717 O O . GLU A 1 88 ? -10.422 5.461 -0.712 1 95.88 88 GLU A O 1
ATOM 722 N N . ARG A 1 89 ? -9.078 6.781 0.44 1 95.44 89 ARG A N 1
ATOM 723 C CA . ARG A 1 89 ? -8 6.562 -0.515 1 95.44 89 ARG A CA 1
ATOM 724 C C . ARG A 1 89 ? -7 5.543 0.019 1 95.44 89 ARG A C 1
ATOM 726 O O . ARG A 1 89 ? -6.25 4.938 -0.75 1 95.44 89 ARG A O 1
ATOM 733 N N . THR A 1 90 ? -6.949 5.402 1.285 1 97.81 90 THR A N 1
ATOM 734 C CA . THR A 1 90 ? -5.805 4.68 1.826 1 97.81 90 THR A CA 1
ATOM 735 C C . THR A 1 90 ? -6.266 3.465 2.631 1 97.81 90 THR A C 1
ATOM 737 O O . THR A 1 90 ? -7.465 3.219 2.762 1 97.81 90 THR A O 1
ATOM 740 N N . LEU A 1 91 ? -5.27 2.697 3.143 1 97.75 91 LEU A N 1
ATOM 741 C CA . LEU A 1 91 ? -5.512 1.504 3.945 1 97.75 91 LEU A CA 1
ATOM 742 C C . LEU A 1 91 ? -5.273 1.786 5.426 1 97.75 91 LEU A C 1
ATOM 744 O O . LEU A 1 91 ? -5.164 0.857 6.23 1 97.75 91 LEU A O 1
ATOM 748 N N . LEU A 1 92 ? -5.219 3.1 5.762 1 98.06 92 LEU A N 1
ATOM 749 C CA . LEU A 1 92 ? -4.93 3.486 7.141 1 98.06 92 LEU A CA 1
ATOM 750 C C . LEU A 1 92 ? -6.156 3.295 8.023 1 98.06 92 LEU A C 1
ATOM 752 O O . LEU A 1 92 ? -7.289 3.484 7.578 1 98.06 92 LEU A O 1
ATOM 756 N N . THR A 1 93 ? -5.859 2.904 9.266 1 97.38 93 THR A N 1
ATOM 757 C CA . THR A 1 93 ? -6.922 2.885 10.266 1 97.38 93 THR A CA 1
ATOM 758 C C . THR A 1 93 ? -7.207 4.293 10.781 1 97.38 93 THR A C 1
ATOM 760 O O . THR A 1 93 ? -6.418 5.211 10.555 1 97.38 93 THR A O 1
ATOM 763 N N . GLU A 1 94 ? -8.281 4.438 11.477 1 96.94 94 GLU A N 1
ATOM 764 C CA . GLU A 1 94 ? -8.664 5.773 11.922 1 96.94 94 GLU A CA 1
ATOM 765 C C . GLU A 1 94 ? -7.609 6.371 12.844 1 96.94 94 GLU A C 1
ATOM 767 O O . GLU A 1 94 ? -7.203 7.523 12.672 1 96.94 94 GLU A O 1
ATOM 772 N N . PRO A 1 95 ? -7.078 5.594 13.859 1 97.12 95 PRO A N 1
ATOM 773 C CA . PRO A 1 95 ? -6.016 6.168 14.688 1 97.12 95 PRO A CA 1
ATOM 774 C C . PRO A 1 95 ? -4.781 6.562 13.883 1 97.12 95 PRO A C 1
ATOM 776 O O . PRO A 1 95 ? -4.18 7.609 14.141 1 97.12 95 PRO A O 1
ATOM 779 N N . GLU A 1 96 ? -4.445 5.762 12.969 1 98.12 96 GLU A N 1
ATOM 780 C CA . GLU A 1 96 ? -3.314 6.082 12.102 1 98.12 96 GLU A CA 1
ATOM 781 C C . GLU A 1 96 ? -3.572 7.359 11.305 1 98.12 96 GLU A C 1
ATOM 783 O O . GLU A 1 96 ? -2.672 8.188 11.141 1 98.12 96 GLU A O 1
ATOM 788 N N . MET A 1 97 ? -4.797 7.504 10.789 1 98.38 97 MET A N 1
ATOM 789 C CA . MET A 1 97 ? -5.164 8.68 10 1 98.38 97 MET A CA 1
ATOM 790 C C . MET A 1 97 ? -5.004 9.953 10.828 1 98.38 97 MET A C 1
ATOM 792 O O . MET A 1 97 ? -4.512 10.969 10.32 1 98.38 97 MET A O 1
ATOM 796 N N . ARG A 1 98 ? -5.426 9.875 12 1 98.19 98 ARG A N 1
ATOM 797 C CA . ARG A 1 98 ? -5.336 11.039 12.875 1 98.19 98 ARG A CA 1
ATOM 798 C C . ARG A 1 98 ? -3.885 11.445 13.094 1 98.19 98 ARG A C 1
ATOM 800 O O . ARG A 1 98 ? -3.551 12.633 13.039 1 98.19 98 ARG A O 1
ATOM 807 N N . VAL A 1 99 ? -3.055 10.492 13.344 1 98.31 99 VAL A N 1
ATOM 808 C CA . VAL A 1 99 ? -1.628 10.758 13.5 1 98.31 99 VAL A CA 1
ATOM 809 C C . VAL A 1 99 ? -1.057 11.266 12.172 1 98.31 99 VAL A C 1
ATOM 811 O O . VAL A 1 99 ? -0.248 12.203 12.156 1 98.31 99 VAL A O 1
ATOM 814 N N . PHE A 1 100 ? -1.511 10.68 11.094 1 98.19 100 PHE A N 1
ATOM 815 C CA . PHE A 1 100 ? -1.06 11.047 9.758 1 98.19 100 PHE A CA 1
ATOM 816 C C . PHE A 1 100 ? -1.312 12.531 9.5 1 98.19 100 PHE A C 1
ATOM 818 O O . PHE A 1 100 ? -0.433 13.234 8.992 1 98.19 100 PHE A O 1
ATOM 825 N N . VAL A 1 101 ? -2.436 12.969 9.875 1 98 101 VAL A N 1
ATOM 826 C CA . VAL A 1 101 ? -2.826 14.352 9.625 1 98 101 VAL A CA 1
ATOM 827 C C . VAL A 1 101 ? -2.057 15.281 10.562 1 98 101 VAL A C 1
ATOM 829 O O . VAL A 1 101 ? -1.394 16.219 10.117 1 98 101 VAL A O 1
ATOM 832 N N . LEU A 1 102 ? -2.02 15.062 11.844 1 97.31 102 LEU A N 1
ATOM 833 C CA . LEU A 1 102 ? -1.436 15.969 12.82 1 97.31 102 LEU A CA 1
ATOM 834 C C . LEU A 1 102 ? 0.087 15.961 12.734 1 97.31 102 LEU A C 1
ATOM 836 O O . LEU A 1 102 ? 0.712 17.016 12.578 1 97.31 102 LEU A O 1
ATOM 840 N N . TYR A 1 103 ? 0.662 14.812 12.766 1 97.12 103 TYR A N 1
ATOM 841 C CA . TYR A 1 103 ? 2.113 14.664 12.727 1 97.12 103 TYR A CA 1
ATOM 842 C C . TYR A 1 103 ? 2.646 14.891 11.32 1 97.12 103 TYR A C 1
ATOM 844 O O . TYR A 1 103 ? 3.646 15.586 11.133 1 97.12 103 TYR A O 1
ATOM 852 N N . GLY A 1 104 ? 1.978 14.281 10.367 1 96.69 104 GLY A N 1
ATOM 853 C CA . GLY A 1 104 ? 2.438 14.344 8.984 1 96.69 104 GLY A CA 1
ATOM 854 C C . GLY A 1 104 ? 2.117 15.672 8.312 1 96.69 104 GLY A C 1
ATOM 855 O O . GLY A 1 104 ? 3.008 16.5 8.102 1 96.69 104 GLY A O 1
ATOM 856 N N . TRP A 1 105 ? 0.853 15.93 8.133 1 97.06 105 TRP A N 1
ATOM 857 C CA . TRP A 1 105 ? 0.422 17.047 7.301 1 97.06 105 TRP A CA 1
ATOM 858 C C . TRP A 1 105 ? 0.624 18.375 8.023 1 97.06 105 TRP A C 1
ATOM 860 O O . TRP A 1 105 ? 1.11 19.344 7.438 1 97.06 105 TRP A O 1
ATOM 870 N N . PHE A 1 106 ? 0.353 18.438 9.336 1 96.19 106 PHE A N 1
ATOM 871 C CA . PHE A 1 106 ? 0.448 19.688 10.078 1 96.19 106 PHE A CA 1
ATOM 872 C C . PHE A 1 106 ? 1.795 19.797 10.781 1 96.19 106 PHE A C 1
ATOM 874 O O . PHE A 1 106 ? 2.064 20.781 11.469 1 96.19 106 PHE A O 1
ATOM 881 N N . ASP A 1 107 ? 2.627 18.75 10.656 1 94.88 107 ASP A N 1
ATOM 882 C CA . ASP A 1 107 ? 3.994 18.734 11.172 1 94.88 107 ASP A CA 1
ATOM 883 C C . ASP A 1 107 ? 4.02 19 12.672 1 94.88 107 ASP A C 1
ATOM 885 O O . ASP A 1 107 ? 4.859 19.75 13.164 1 94.88 107 ASP A O 1
ATOM 889 N N . MET A 1 108 ? 3.08 18.438 13.344 1 93.75 108 MET A N 1
ATOM 890 C CA . MET A 1 108 ? 3.131 18.469 14.805 1 93.75 108 MET A CA 1
ATOM 891 C C . MET A 1 108 ? 4.086 17.391 15.336 1 93.75 108 MET A C 1
ATOM 893 O O . MET A 1 108 ? 4.027 16.234 14.914 1 93.75 108 MET A O 1
ATOM 897 N N . ASP A 1 109 ? 4.918 17.859 16.219 1 93.31 109 ASP A N 1
ATOM 898 C CA . ASP A 1 109 ? 5.758 16.828 16.812 1 93.31 109 ASP A CA 1
ATOM 899 C C . ASP A 1 109 ? 4.941 15.914 17.734 1 93.31 109 ASP A C 1
ATOM 901 O O . ASP A 1 109 ? 3.762 16.172 17.969 1 93.31 109 ASP A O 1
ATOM 905 N N . ALA A 1 110 ? 5.578 14.891 18.172 1 96.81 110 ALA A N 1
ATOM 906 C CA . ALA A 1 110 ? 4.883 13.859 18.938 1 96.81 110 ALA A CA 1
ATOM 907 C C . ALA A 1 110 ? 4.266 14.445 20.203 1 96.81 110 ALA A C 1
ATOM 909 O O . ALA A 1 110 ? 3.141 14.094 20.578 1 96.81 110 ALA A O 1
ATOM 910 N N . GLU A 1 111 ? 4.953 15.312 20.844 1 96 111 GLU A N 1
ATOM 911 C CA . GLU A 1 111 ? 4.469 15.914 22.078 1 96 111 GLU A CA 1
ATOM 912 C C . GLU A 1 111 ? 3.225 16.766 21.828 1 96 111 GLU A C 1
ATOM 914 O O . GLU A 1 111 ? 2.24 16.656 22.562 1 96 111 GLU A O 1
ATOM 919 N N . ARG A 1 112 ? 3.244 17.5 20.812 1 93.44 112 ARG A N 1
ATOM 920 C CA . ARG A 1 112 ? 2.145 18.406 20.5 1 93.44 112 ARG A CA 1
ATOM 921 C C . ARG A 1 112 ? 0.937 17.641 19.969 1 93.44 112 ARG A C 1
ATOM 923 O O . ARG A 1 112 ? -0.207 18.031 20.219 1 93.44 112 ARG A O 1
ATOM 930 N N . ALA A 1 113 ? 1.22 16.609 19.203 1 96.12 113 ALA A N 1
ATOM 931 C CA . ALA A 1 113 ? 0.134 15.836 18.625 1 96.12 113 ALA A CA 1
ATOM 932 C C . ALA A 1 113 ? -0.568 14.992 19.688 1 96.12 113 ALA A C 1
ATOM 934 O O . ALA A 1 113 ? -1.749 14.664 19.547 1 96.12 113 ALA A O 1
ATOM 935 N N . ALA A 1 114 ? 0.13 14.633 20.703 1 97.06 114 ALA A N 1
ATOM 936 C CA . ALA A 1 114 ? -0.385 13.75 21.75 1 97.06 114 ALA A CA 1
ATOM 937 C C . ALA A 1 114 ? -1.61 14.352 22.422 1 97.06 114 ALA A C 1
ATOM 939 O O . ALA A 1 114 ? -2.57 13.648 22.734 1 97.06 114 ALA A O 1
ATOM 940 N N . GLU A 1 115 ? -1.666 15.625 22.578 1 92.88 115 GLU A N 1
ATOM 941 C CA . GLU A 1 115 ? -2.73 16.312 23.312 1 92.88 115 GLU A CA 1
ATOM 942 C C . GLU A 1 115 ? -4.074 16.141 22.609 1 92.88 115 GLU A C 1
ATOM 944 O O . GLU A 1 115 ? -5.004 15.555 23.172 1 92.88 115 GLU A O 1
ATOM 949 N N . PRO A 1 116 ? -4.141 16.516 21.406 1 91.62 116 PRO A N 1
ATOM 950 C CA . PRO A 1 116 ? -5.438 16.359 20.75 1 91.62 116 PRO A CA 1
ATOM 951 C C . PRO A 1 116 ? -5.805 14.898 20.5 1 91.62 116 PRO A C 1
ATOM 953 O O . PRO A 1 116 ? -6.98 14.578 20.328 1 91.62 116 PRO A O 1
ATOM 956 N N . LEU A 1 117 ? -4.844 13.992 20.531 1 95.75 117 LEU A N 1
ATOM 957 C CA . LEU A 1 117 ? -5.105 12.578 20.281 1 95.75 117 LEU A CA 1
ATOM 958 C C . LEU A 1 117 ? -5.457 11.852 21.578 1 95.75 117 LEU A C 1
ATOM 960 O O . LEU A 1 117 ? -5.953 10.719 21.531 1 95.75 117 LEU A O 1
ATOM 964 N N . GLY A 1 118 ? -5.199 12.453 22.625 1 95.31 118 GLY A N 1
ATOM 965 C CA . GLY A 1 118 ? -5.512 11.844 23.906 1 95.31 118 GLY A CA 1
ATOM 966 C C . GLY A 1 118 ? -4.621 10.664 24.25 1 95.31 118 GLY A C 1
ATOM 967 O O . GLY A 1 118 ? -5.09 9.656 24.781 1 95.31 118 GLY A O 1
ATOM 968 N N . CYS A 1 119 ? -3.369 10.75 23.812 1 97.12 119 CYS A N 1
ATOM 969 C CA . CYS A 1 119 ? -2.414 9.68 24.062 1 97.12 119 CYS A CA 1
ATOM 970 C C . CYS A 1 119 ? -1.039 10.242 24.406 1 97.12 119 CYS A C 1
ATOM 972 O O . CYS A 1 119 ? -0.887 11.445 24.594 1 97.12 119 CYS A O 1
ATOM 974 N N . SER A 1 120 ? -0.071 9.398 24.688 1 97.94 120 SER A N 1
ATOM 975 C CA . SER A 1 120 ? 1.276 9.852 25.016 1 97.94 120 SER A CA 1
ATOM 976 C C . SER A 1 120 ? 2.094 10.125 23.75 1 97.94 120 SER A C 1
ATOM 978 O O . SER A 1 120 ? 1.76 9.625 22.672 1 97.94 120 SER A O 1
ATOM 980 N N . ALA A 1 121 ? 3.107 10.867 23.984 1 98.12 121 ALA A N 1
ATOM 981 C CA . ALA A 1 121 ? 4.035 11.102 22.875 1 98.12 121 ALA A CA 1
ATOM 982 C C . ALA A 1 121 ? 4.629 9.797 22.375 1 98.12 121 ALA A C 1
ATOM 984 O O . ALA A 1 121 ? 4.859 9.633 21.172 1 98.12 121 ALA A O 1
ATOM 985 N N . ALA A 1 122 ? 4.859 8.93 23.234 1 98.19 122 ALA A N 1
ATOM 986 C CA . ALA A 1 122 ? 5.402 7.625 22.875 1 98.19 122 ALA A CA 1
ATOM 987 C C . ALA A 1 122 ? 4.43 6.852 21.984 1 98.19 122 ALA A C 1
ATOM 989 O O . ALA A 1 122 ? 4.844 6.148 21.062 1 98.19 122 ALA A O 1
ATOM 990 N N . ASP A 1 123 ? 3.189 6.953 22.328 1 98.19 123 ASP A N 1
ATOM 991 C CA . ASP A 1 123 ? 2.172 6.32 21.484 1 98.19 123 ASP A CA 1
ATOM 992 C C . ASP A 1 123 ? 2.172 6.906 20.078 1 98.19 123 ASP A C 1
ATOM 994 O O . ASP A 1 123 ? 2.033 6.176 19.094 1 98.19 123 ASP A O 1
ATOM 998 N N . VAL A 1 124 ? 2.312 8.211 20.016 1 98.12 124 VAL A N 1
ATOM 999 C CA . VAL A 1 124 ? 2.352 8.875 18.719 1 98.12 124 VAL A CA 1
ATOM 1000 C C . VAL A 1 124 ? 3.539 8.352 17.906 1 98.12 124 VAL A C 1
ATOM 1002 O O . VAL A 1 124 ? 3.398 8.023 16.734 1 98.12 124 VAL A O 1
ATOM 1005 N N . GLU A 1 125 ? 4.641 8.273 18.531 1 98.25 125 GLU A N 1
ATOM 1006 C CA . GLU A 1 125 ? 5.836 7.77 17.859 1 98.25 125 GLU A CA 1
ATOM 1007 C C . GLU A 1 125 ? 5.641 6.336 17.375 1 98.25 125 GLU A C 1
ATOM 1009 O O . GLU A 1 125 ? 6.094 5.973 16.297 1 98.25 125 GLU A O 1
ATOM 1014 N N . ALA A 1 126 ? 5.012 5.598 18.141 1 98.38 126 ALA A N 1
ATOM 1015 C CA . ALA A 1 126 ? 4.719 4.219 17.75 1 98.38 126 ALA A CA 1
ATOM 1016 C C . ALA A 1 126 ? 3.822 4.18 16.516 1 98.38 126 ALA A C 1
ATOM 1018 O O . ALA A 1 126 ? 4.031 3.365 15.617 1 98.38 126 ALA A O 1
ATOM 1019 N N . TYR A 1 127 ? 2.824 5.039 16.484 1 98.31 127 TYR A N 1
ATOM 1020 C CA . TYR A 1 127 ? 1.951 5.121 15.32 1 98.31 127 TYR A CA 1
ATOM 1021 C C . TYR A 1 127 ? 2.727 5.57 14.086 1 98.31 127 TYR A C 1
ATOM 1023 O O . TYR A 1 127 ? 2.471 5.094 12.977 1 98.31 127 TYR A O 1
ATOM 1031 N N . VAL A 1 128 ? 3.641 6.48 14.32 1 98.12 128 VAL A N 1
ATOM 1032 C CA . VAL A 1 128 ? 4.438 6.973 13.203 1 98.12 128 VAL A CA 1
ATOM 1033 C C . VAL A 1 128 ? 5.25 5.828 12.602 1 98.12 128 VAL A C 1
ATOM 1035 O O . VAL A 1 128 ? 5.301 5.672 11.383 1 98.12 128 VAL A O 1
ATOM 1038 N N . GLU A 1 129 ? 5.836 5.051 13.445 1 98.06 129 GLU A N 1
ATOM 1039 C CA . GLU A 1 129 ? 6.598 3.898 12.977 1 98.06 129 GLU A CA 1
ATOM 1040 C C . GLU A 1 129 ? 5.691 2.883 12.289 1 98.06 129 GLU A C 1
ATOM 1042 O O . GLU A 1 129 ? 6.055 2.318 11.25 1 98.06 129 GLU A O 1
ATOM 1047 N N . ALA A 1 130 ? 4.566 2.688 12.859 1 97.62 130 ALA A N 1
ATOM 1048 C CA . ALA A 1 130 ? 3.602 1.764 12.266 1 97.62 130 ALA A CA 1
ATOM 1049 C C . ALA A 1 130 ? 3.162 2.236 10.883 1 97.62 130 ALA A C 1
ATOM 1051 O O . ALA A 1 130 ? 3.002 1.428 9.969 1 97.62 130 ALA A O 1
ATOM 1052 N N . ILE A 1 131 ? 2.912 3.496 10.758 1 98.19 131 ILE A N 1
ATOM 1053 C CA . ILE A 1 131 ? 2.508 4.082 9.484 1 98.19 131 ILE A 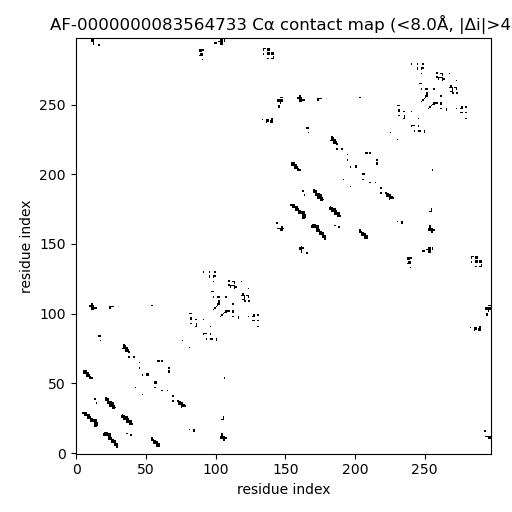CA 1
ATOM 1054 C C . ILE A 1 131 ? 3.615 3.887 8.453 1 98.19 131 ILE A C 1
ATOM 1056 O O . ILE A 1 131 ? 3.348 3.521 7.305 1 98.19 131 ILE A O 1
ATOM 1060 N N . ARG A 1 132 ? 4.836 4.121 8.875 1 97.62 132 ARG A N 1
ATOM 1061 C CA . ARG A 1 132 ? 5.965 3.939 7.969 1 97.62 132 ARG A CA 1
ATOM 1062 C C . ARG A 1 132 ? 6.062 2.492 7.496 1 97.62 132 ARG A C 1
ATOM 1064 O O . ARG A 1 132 ? 6.254 2.232 6.309 1 97.62 132 ARG A O 1
ATOM 1071 N N . ASP A 1 133 ? 5.941 1.602 8.406 1 97.06 133 ASP A N 1
ATOM 1072 C CA . ASP A 1 133 ? 5.961 0.183 8.062 1 97.06 133 ASP A CA 1
ATOM 1073 C C . ASP A 1 133 ? 4.824 -0.17 7.105 1 97.06 133 ASP A C 1
ATOM 1075 O O . ASP A 1 133 ? 5.031 -0.884 6.121 1 97.06 133 ASP A O 1
ATOM 1079 N N . LYS A 1 134 ? 3.703 0.292 7.391 1 97.56 134 LYS A N 1
ATOM 1080 C CA . LYS A 1 134 ? 2.531 0.033 6.562 1 97.56 134 LYS A CA 1
ATOM 1081 C C . LYS A 1 134 ? 2.719 0.596 5.156 1 97.56 134 LYS A C 1
ATOM 1083 O O . LYS A 1 134 ? 2.297 -0.019 4.172 1 97.56 134 LYS A O 1
ATOM 1088 N N . ARG A 1 135 ? 3.248 1.776 5.062 1 98.12 135 ARG A N 1
ATOM 1089 C CA . ARG A 1 135 ? 3.496 2.377 3.756 1 98.12 135 ARG A CA 1
ATOM 1090 C C . ARG A 1 135 ? 4.492 1.548 2.953 1 98.12 135 ARG A C 1
ATOM 1092 O O . ARG A 1 135 ? 4.344 1.39 1.74 1 98.12 135 ARG A O 1
ATOM 1099 N N . ASN A 1 136 ? 5.473 1.01 3.639 1 97.69 13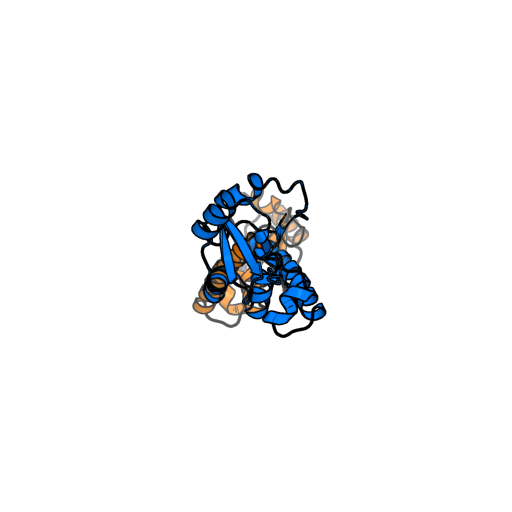6 ASN A N 1
ATOM 1100 C CA . ASN A 1 136 ? 6.414 0.118 2.973 1 97.69 136 ASN A CA 1
ATOM 1101 C C . ASN A 1 136 ? 5.723 -1.135 2.443 1 97.69 136 ASN A C 1
ATOM 1103 O O . ASN A 1 136 ? 5.941 -1.535 1.299 1 97.69 136 ASN A O 1
ATOM 1107 N N . ARG A 1 137 ? 4.938 -1.679 3.256 1 97.56 137 ARG A N 1
ATOM 1108 C CA . ARG A 1 137 ? 4.219 -2.881 2.85 1 97.56 137 ARG A CA 1
ATOM 1109 C C . ARG A 1 137 ? 3.178 -2.562 1.78 1 97.56 137 ARG A C 1
ATOM 1111 O O . ARG A 1 137 ? 2.891 -3.396 0.918 1 97.56 137 ARG A O 1
ATOM 1118 N N . ALA A 1 138 ? 2.566 -1.361 1.906 1 98.5 138 ALA A N 1
ATOM 1119 C CA . ALA A 1 138 ? 1.637 -0.918 0.87 1 98.5 138 ALA A CA 1
ATOM 1120 C C . ALA A 1 138 ? 2.338 -0.802 -0.48 1 98.5 138 ALA A C 1
ATOM 1122 O O . ALA A 1 138 ? 1.791 -1.212 -1.508 1 98.5 138 ALA A O 1
ATOM 1123 N N . GLU A 1 139 ? 3.535 -0.243 -0.462 1 97.88 139 GLU A N 1
ATOM 1124 C CA . GLU A 1 139 ? 4.32 -0.159 -1.691 1 97.88 139 GLU A CA 1
ATOM 1125 C C . GLU A 1 139 ? 4.559 -1.542 -2.289 1 97.88 139 GLU A C 1
ATOM 1127 O O . GLU A 1 139 ? 4.375 -1.746 -3.49 1 97.88 139 GLU A O 1
ATOM 1132 N N . ALA A 1 140 ? 4.914 -2.457 -1.477 1 97.06 140 ALA A N 1
ATOM 1133 C CA . ALA A 1 140 ? 5.172 -3.822 -1.923 1 97.06 140 ALA A CA 1
ATOM 1134 C C . ALA A 1 140 ? 3.898 -4.477 -2.447 1 97.06 140 ALA A C 1
ATOM 1136 O O . ALA A 1 140 ? 3.93 -5.203 -3.445 1 97.06 140 ALA A O 1
ATOM 1137 N N . THR A 1 141 ? 2.807 -4.242 -1.744 1 97.44 141 THR A N 1
ATOM 1138 C CA . THR A 1 141 ? 1.521 -4.801 -2.143 1 97.44 141 THR A CA 1
ATOM 1139 C C . THR A 1 141 ? 1.129 -4.316 -3.535 1 97.44 141 THR A C 1
ATOM 1141 O O . THR A 1 141 ? 0.625 -5.094 -4.352 1 97.44 141 THR A O 1
ATOM 1144 N N . ALA A 1 142 ? 1.364 -3.072 -3.787 1 96.88 142 ALA A N 1
ATOM 1145 C CA . ALA A 1 142 ? 1.015 -2.477 -5.074 1 96.88 142 ALA A CA 1
ATOM 1146 C C . ALA A 1 142 ? 1.951 -2.961 -6.176 1 96.88 142 ALA A C 1
ATOM 1148 O O . ALA A 1 142 ? 1.542 -3.098 -7.332 1 96.88 142 ALA A O 1
ATOM 1149 N N . ALA A 1 143 ? 3.193 -3.281 -5.844 1 95.25 143 ALA A N 1
ATOM 115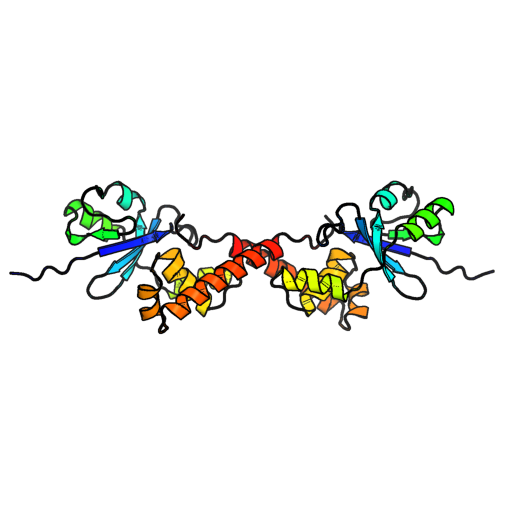0 C CA . ALA A 1 143 ? 4.238 -3.504 -6.84 1 95.25 143 ALA A CA 1
ATOM 1151 C C . ALA A 1 143 ? 4.336 -4.98 -7.211 1 95.25 143 ALA A C 1
ATOM 1153 O O . ALA A 1 143 ? 4.836 -5.324 -8.289 1 95.25 143 ALA A O 1
ATOM 1154 N N . ILE A 1 144 ? 3.975 -5.824 -6.262 1 94.88 144 ILE A N 1
ATOM 1155 C CA . ILE A 1 144 ? 4.141 -7.254 -6.5 1 94.88 144 ILE A CA 1
ATOM 1156 C C . ILE A 1 144 ? 3.25 -7.688 -7.66 1 94.88 144 ILE A C 1
ATOM 1158 O O . ILE A 1 144 ? 2.061 -7.363 -7.695 1 94.88 144 ILE A O 1
ATOM 1162 N N . PRO A 1 145 ? 3.801 -8.406 -8.641 1 93.31 145 PRO A N 1
ATOM 1163 C CA . PRO A 1 145 ? 3.008 -8.805 -9.805 1 93.31 145 PRO A CA 1
ATOM 1164 C C . PRO A 1 145 ? 1.848 -9.727 -9.438 1 93.31 145 PRO A C 1
ATOM 1166 O O . PRO A 1 145 ? 2.023 -10.664 -8.648 1 93.31 145 PRO A O 1
ATOM 1169 N N . PHE A 1 146 ? 0.731 -9.531 -9.898 1 93.12 146 PHE A N 1
ATOM 1170 C CA . PHE A 1 146 ? -0.459 -10.305 -9.562 1 93.12 146 PHE A CA 1
ATOM 1171 C C . PHE A 1 146 ? -0.923 -11.133 -10.75 1 93.12 146 PHE A C 1
ATOM 1173 O O . PHE A 1 146 ? -1.103 -12.344 -10.641 1 93.12 146 PHE A O 1
ATOM 1180 N N . VAL A 1 147 ? -1.034 -10.539 -11.914 1 88.94 147 VAL A N 1
ATOM 1181 C CA . VAL A 1 147 ? -1.484 -11.305 -13.07 1 88.94 147 VAL A CA 1
ATOM 1182 C C . VAL A 1 147 ? -0.49 -11.133 -14.219 1 88.94 147 VAL A C 1
ATOM 1184 O O . VAL A 1 147 ? 0.287 -10.18 -14.234 1 88.94 147 VAL A O 1
ATOM 1187 N N . ARG A 1 148 ? -0.592 -12.305 -15.039 1 79 148 ARG A N 1
ATOM 1188 C CA . ARG A 1 148 ? 0.244 -12.281 -16.234 1 79 148 ARG A CA 1
ATOM 1189 C C . ARG A 1 148 ? -0.129 -11.117 -17.141 1 79 148 ARG A C 1
ATOM 1191 O O . ARG A 1 148 ? -1.312 -10.828 -17.344 1 79 148 ARG A O 1
ATOM 1198 N N . GLU A 1 149 ? 0.947 -10.266 -17.438 1 62.47 149 GLU A N 1
ATOM 1199 C CA . GLU A 1 149 ? 0.698 -9.195 -18.391 1 62.47 149 GLU A CA 1
ATOM 1200 C C . GLU A 1 149 ? 0.684 -9.734 -19.828 1 62.47 149 GLU A C 1
ATOM 1202 O O . GLU A 1 149 ? 1.369 -10.711 -20.125 1 62.47 149 GLU A O 1
ATOM 1207 N N . MET B 1 1 ? -4.734 -50.719 -25.625 1 37.47 1 MET B N 1
ATOM 1208 C CA . MET B 1 1 ? -4.691 -49.312 -26.016 1 37.47 1 MET B CA 1
ATOM 1209 C C . MET B 1 1 ? -4.512 -48.406 -24.797 1 37.47 1 MET B C 1
ATOM 1211 O O . MET B 1 1 ? -5.336 -48.406 -23.891 1 37.47 1 MET B O 1
ATOM 1215 N N . SER B 1 2 ? -3.348 -48.25 -24.172 1 41.75 2 SER B N 1
ATOM 1216 C CA . SER B 1 2 ? -2.973 -47.688 -22.875 1 41.75 2 SER B CA 1
ATOM 1217 C C . SER B 1 2 ? -3.518 -46.281 -22.688 1 41.75 2 SER B C 1
ATOM 1219 O O . SER B 1 2 ? -3.285 -45.406 -23.531 1 41.75 2 SER B O 1
ATOM 1221 N N . ASN B 1 3 ? -4.785 -45.938 -22.203 1 45.97 3 ASN B N 1
ATOM 1222 C CA . ASN B 1 3 ? -5.527 -44.719 -21.938 1 45.97 3 ASN B CA 1
ATOM 1223 C C . ASN B 1 3 ? -4.602 -43.594 -21.5 1 45.97 3 ASN B C 1
ATOM 1225 O O . ASN B 1 3 ? -4.281 -43.469 -20.312 1 45.97 3 ASN B O 1
ATOM 1229 N N . ASP B 1 4 ? -3.447 -43.281 -22.156 1 54.66 4 ASP B N 1
ATOM 1230 C CA . ASP B 1 4 ? -2.303 -42.406 -21.875 1 54.66 4 ASP B CA 1
ATOM 1231 C C . ASP B 1 4 ? -2.758 -41 -21.453 1 54.66 4 ASP B C 1
ATOM 1233 O O . ASP B 1 4 ? -3.35 -40.281 -22.234 1 54.66 4 ASP B O 1
ATOM 1237 N N . GLU B 1 5 ? -3.172 -40.75 -20.219 1 72.75 5 GLU B N 1
ATOM 1238 C CA . GLU B 1 5 ? -3.682 -39.531 -19.562 1 72.75 5 GLU B CA 1
ATOM 1239 C C . GLU B 1 5 ? -2.883 -38.312 -19.984 1 72.75 5 GLU B C 1
ATOM 1241 O O . GLU B 1 5 ? -1.649 -38.312 -19.953 1 72.75 5 GLU B O 1
ATOM 1246 N N . GLU B 1 6 ? -3.488 -37.406 -20.75 1 83.56 6 GLU B N 1
ATOM 1247 C CA . GLU B 1 6 ? -2.883 -36.156 -21.188 1 83.56 6 GLU B CA 1
ATOM 1248 C C . GLU B 1 6 ? -2.312 -35.375 -19.984 1 83.56 6 GLU B C 1
ATOM 1250 O O . GLU B 1 6 ? -2.996 -35.188 -18.984 1 83.56 6 GLU B O 1
ATOM 1255 N N . VAL B 1 7 ? -0.991 -35.219 -20.078 1 86.25 7 VAL B N 1
ATOM 1256 C CA . VAL B 1 7 ? -0.326 -34.438 -19.047 1 86.25 7 VAL B CA 1
ATOM 1257 C C . VAL B 1 7 ? -0.141 -33 -19.562 1 86.25 7 VAL B C 1
ATOM 1259 O O . VAL B 1 7 ? 0.504 -32.781 -20.578 1 86.25 7 VAL B O 1
ATOM 1262 N N . TRP B 1 8 ? -0.826 -32.094 -18.766 1 88.62 8 TRP B N 1
ATOM 1263 C CA . TRP B 1 8 ? -0.766 -30.672 -19.172 1 88.62 8 TRP B CA 1
ATOM 1264 C C . TRP B 1 8 ? 0.064 -29.859 -18.172 1 88.62 8 TRP B C 1
ATOM 1266 O O . TRP B 1 8 ? -0.035 -30.062 -16.969 1 88.62 8 TRP B O 1
ATOM 1276 N N . LEU B 1 9 ? 0.92 -29.016 -18.766 1 92.5 9 LEU B N 1
ATOM 1277 C CA . LEU B 1 9 ? 1.5 -27.906 -18 1 92.5 9 LEU B CA 1
ATOM 1278 C C . LEU B 1 9 ? 0.697 -26.625 -18.219 1 92.5 9 LEU B C 1
ATOM 1280 O O . LEU B 1 9 ? 0.465 -26.219 -19.359 1 92.5 9 LEU B O 1
ATOM 1284 N N . ARG B 1 10 ? 0.189 -26.125 -17.141 1 92.5 10 ARG B N 1
ATOM 1285 C CA . ARG B 1 10 ? -0.361 -24.781 -17.141 1 92.5 10 ARG B CA 1
ATOM 1286 C C . ARG B 1 10 ? 0.56 -23.812 -16.422 1 92.5 10 ARG B C 1
ATOM 1288 O O . ARG B 1 10 ? 1.116 -24.141 -15.367 1 92.5 10 ARG B O 1
ATOM 1295 N N . TYR B 1 11 ? 0.78 -22.672 -17.016 1 93.38 11 TYR B N 1
ATOM 1296 C CA . TYR B 1 11 ? 1.762 -21.781 -16.422 1 93.38 11 TYR B CA 1
ATOM 1297 C C . TYR B 1 11 ? 1.221 -20.359 -16.344 1 93.38 11 TYR B C 1
ATOM 1299 O O . TYR B 1 11 ? 0.354 -19.969 -17.125 1 93.38 11 TYR B O 1
ATOM 1307 N N . GLY B 1 12 ? 1.712 -19.688 -15.273 1 94.12 12 GLY B N 1
ATOM 1308 C CA . GLY B 1 12 ? 1.277 -18.328 -15.008 1 94.12 12 GLY B CA 1
ATOM 1309 C C . GLY B 1 12 ? 2.393 -17.312 -15.141 1 94.12 12 GLY B C 1
ATOM 1310 O O . GLY B 1 12 ? 3.102 -17.281 -16.141 1 94.12 12 GLY B O 1
ATOM 1311 N N . THR B 1 13 ? 2.58 -16.5 -14.172 1 94.62 13 THR B N 1
ATOM 1312 C CA . THR B 1 13 ? 3.531 -15.398 -14.211 1 94.62 13 THR B CA 1
ATOM 1313 C C . THR B 1 13 ? 4.945 -15.883 -13.914 1 94.62 13 THR B C 1
ATOM 1315 O O . THR B 1 13 ? 5.129 -17 -13.414 1 94.62 13 THR B O 1
ATOM 1318 N N . THR B 1 14 ? 5.863 -15 -14.234 1 95.62 14 THR B N 1
ATOM 1319 C CA . THR B 1 14 ? 7.246 -15.258 -13.844 1 95.62 14 THR B CA 1
ATOM 1320 C C . THR B 1 14 ? 7.391 -15.273 -12.328 1 95.62 14 THR B C 1
ATOM 1322 O O . THR B 1 14 ? 6.629 -14.609 -11.617 1 95.62 14 THR B O 1
ATOM 1325 N N . ALA B 1 15 ? 8.391 -16 -11.891 1 96.75 15 ALA B N 1
ATOM 1326 C CA . ALA B 1 15 ? 8.586 -16.203 -10.453 1 96.75 15 ALA B CA 1
ATOM 1327 C C . ALA B 1 15 ? 9.469 -15.094 -9.867 1 96.75 15 ALA B C 1
ATOM 1329 O O . ALA B 1 15 ? 10.25 -15.344 -8.945 1 96.75 15 ALA B O 1
ATOM 1330 N N . THR B 1 16 ? 9.297 -13.883 -10.344 1 94.75 16 THR B N 1
ATOM 1331 C CA . THR B 1 16 ? 10.039 -12.727 -9.867 1 94.75 16 THR B CA 1
ATOM 1332 C C . THR B 1 16 ? 9.734 -12.461 -8.391 1 94.75 16 THR B C 1
ATOM 1334 O O . THR B 1 16 ? 10.625 -12.078 -7.629 1 94.75 16 THR B O 1
ATOM 1337 N N . PRO B 1 17 ? 8.547 -12.664 -7.93 1 93.44 17 PRO B N 1
ATOM 1338 C CA . PRO B 1 17 ? 8.203 -12.359 -6.539 1 93.44 17 PRO B CA 1
ATOM 1339 C C . PRO B 1 17 ? 8.969 -13.234 -5.543 1 93.44 17 PRO B C 1
ATOM 1341 O O . PRO B 1 17 ? 9.031 -12.906 -4.355 1 93.44 17 PRO B O 1
ATOM 1344 N N . VAL B 1 18 ? 9.492 -14.359 -6.039 1 95.12 18 VAL B N 1
ATOM 1345 C CA . VAL B 1 18 ? 10.242 -15.234 -5.145 1 95.12 18 VAL B CA 1
ATOM 1346 C C . VAL B 1 18 ? 11.719 -15.234 -5.543 1 95.12 18 VAL B C 1
ATOM 1348 O O . VAL B 1 18 ? 12.43 -16.219 -5.332 1 95.12 18 VAL B O 1
ATOM 1351 N N . ASP B 1 19 ? 12.133 -14.266 -6.254 1 93.62 19 ASP B N 1
ATOM 1352 C CA . ASP B 1 19 ? 13.523 -13.984 -6.617 1 93.62 19 ASP B CA 1
ATOM 1353 C C . ASP B 1 19 ? 14.039 -15 -7.629 1 93.62 19 ASP B C 1
ATOM 1355 O O . ASP B 1 19 ? 15.211 -15.391 -7.574 1 93.62 19 ASP B O 1
ATOM 1359 N N . GLU B 1 20 ? 13.211 -15.539 -8.422 1 95.88 20 GLU B N 1
ATOM 1360 C CA . GLU B 1 20 ? 13.586 -16.422 -9.523 1 95.88 20 GLU B CA 1
ATOM 1361 C C . GLU B 1 20 ? 13.055 -15.883 -10.852 1 95.88 20 GLU B C 1
ATOM 1363 O O . GLU B 1 20 ? 12.172 -16.5 -11.461 1 95.88 20 GLU B O 1
ATOM 1368 N N . PRO B 1 21 ? 13.602 -14.836 -11.344 1 95.12 21 PRO B N 1
ATOM 1369 C CA . PRO B 1 21 ? 13.047 -14.156 -12.516 1 95.12 21 PRO B CA 1
ATOM 1370 C C . PRO B 1 21 ? 13.203 -14.977 -13.797 1 95.12 21 PRO B C 1
ATOM 1372 O O . PRO B 1 21 ? 12.523 -14.711 -14.789 1 95.12 21 PRO B O 1
ATOM 1375 N N . ASP B 1 22 ? 14.078 -15.992 -13.766 1 96.12 22 ASP B N 1
ATOM 1376 C CA . ASP B 1 22 ? 14.281 -16.812 -14.953 1 96.12 22 ASP B CA 1
ATOM 1377 C C . ASP B 1 22 ? 13.375 -18.047 -14.945 1 96.12 22 ASP B C 1
ATOM 1379 O O . ASP B 1 22 ? 13.484 -18.906 -15.812 1 96.12 22 ASP B O 1
ATOM 1383 N N . ARG B 1 23 ? 12.523 -18.016 -13.961 1 96.81 23 ARG B N 1
ATOM 1384 C CA . ARG B 1 23 ? 11.609 -19.141 -13.852 1 96.81 23 ARG B CA 1
ATOM 1385 C C . ARG B 1 23 ? 10.156 -18.688 -13.906 1 96.81 23 ARG B C 1
ATOM 1387 O O . ARG B 1 23 ? 9.867 -17.5 -13.719 1 96.81 23 ARG B O 1
ATOM 1394 N N . THR B 1 24 ? 9.297 -19.578 -14.195 1 95.5 24 THR B N 1
ATOM 1395 C CA . THR B 1 24 ? 7.871 -19.328 -14.328 1 95.5 24 THR B CA 1
ATOM 1396 C C . THR B 1 24 ? 7.066 -20.266 -13.43 1 95.5 24 THR B C 1
ATOM 1398 O O . THR B 1 24 ? 7.398 -21.438 -13.305 1 95.5 24 THR B O 1
ATOM 1401 N N . PHE B 1 25 ? 6.047 -19.656 -12.812 1 96.88 25 PHE B N 1
ATOM 1402 C CA . PHE B 1 25 ? 5.145 -20.5 -12.023 1 96.88 25 PHE B CA 1
ATOM 1403 C C . PHE B 1 25 ? 4.297 -21.375 -12.938 1 96.88 25 PHE B C 1
ATOM 1405 O O . PHE B 1 25 ? 3.842 -20.938 -13.992 1 96.88 25 PHE B O 1
ATOM 1412 N N . GLY B 1 26 ? 4.098 -22.609 -12.523 1 95.44 26 GLY B N 1
ATOM 1413 C CA . GLY B 1 26 ? 3.23 -23.516 -13.258 1 95.44 26 GLY B CA 1
ATOM 1414 C C . GLY B 1 26 ? 2.82 -24.734 -12.453 1 95.44 26 GLY B C 1
ATOM 1415 O O . GLY B 1 26 ? 3.32 -24.953 -11.352 1 95.44 26 GLY B O 1
ATOM 1416 N N . TYR B 1 27 ? 1.791 -25.375 -12.961 1 94.56 27 TYR B N 1
ATOM 1417 C CA . TYR B 1 27 ? 1.393 -26.625 -12.344 1 94.56 27 TYR B CA 1
ATOM 1418 C C . TYR B 1 27 ? 1.093 -27.688 -13.391 1 94.56 27 TYR B C 1
ATOM 1420 O O . TYR B 1 27 ? 0.685 -27.375 -14.508 1 94.56 27 TYR B O 1
ATOM 1428 N N . VAL B 1 28 ? 1.398 -28.875 -13.062 1 92.12 28 VAL B N 1
ATOM 1429 C CA . VAL B 1 28 ? 1.197 -30.031 -13.93 1 92.12 28 VAL B CA 1
ATOM 1430 C C . VAL B 1 28 ? -0.006 -30.844 -13.445 1 92.12 28 VAL B C 1
ATOM 1432 O O . VAL B 1 28 ? -0.13 -31.125 -12.258 1 92.12 28 VAL B O 1
ATOM 1435 N N . ASN B 1 29 ? -0.985 -30.953 -14.398 1 84.31 29 ASN B N 1
ATOM 1436 C CA . ASN B 1 29 ? -2.178 -31.719 -14.055 1 84.31 29 ASN B CA 1
ATOM 1437 C C . ASN B 1 29 ? -2.006 -33.219 -14.383 1 84.31 29 ASN B C 1
ATOM 1439 O O . ASN B 1 29 ? -2.184 -33.625 -15.531 1 84.31 29 ASN B O 1
ATOM 1443 N N . SER B 1 30 ? -1.332 -33.969 -13.625 1 72.75 30 SER B N 1
ATOM 1444 C CA . SER B 1 30 ? -1.305 -35.406 -13.75 1 72.75 30 SER B CA 1
ATOM 1445 C C . SER B 1 30 ? -2.309 -36.062 -12.805 1 72.75 30 SER B C 1
ATOM 1447 O O . SER B 1 30 ? -3.447 -35.625 -12.688 1 72.75 30 SER B O 1
ATOM 1449 N N . SER B 1 31 ? -2.07 -37.156 -12.188 1 71.19 31 SER B N 1
ATOM 1450 C CA . SER B 1 31 ? -2.941 -37.781 -11.188 1 71.19 31 SER B CA 1
ATOM 1451 C C . SER B 1 31 ? -3.176 -36.844 -10.008 1 71.19 31 SER B C 1
ATOM 1453 O O . SER B 1 31 ? -4.316 -36.656 -9.57 1 71.19 31 SER B O 1
ATOM 1455 N N . GLU B 1 32 ? -2.104 -36.094 -9.609 1 80.44 32 GLU B N 1
ATOM 1456 C CA . GLU B 1 32 ? -2.141 -35.062 -8.578 1 80.44 32 GLU B CA 1
ATOM 1457 C C . GLU B 1 32 ? -1.509 -33.75 -9.078 1 80.44 32 GLU B C 1
ATOM 1459 O O . GLU B 1 32 ? -0.497 -33.781 -9.773 1 80.44 32 GLU B O 1
ATOM 1464 N N . ARG B 1 33 ? -2.238 -32.75 -8.875 1 86.69 33 ARG B N 1
ATOM 1465 C CA . ARG B 1 33 ? -1.72 -31.469 -9.297 1 86.69 33 ARG B CA 1
ATOM 1466 C C . ARG B 1 33 ? -0.458 -31.109 -8.523 1 86.69 33 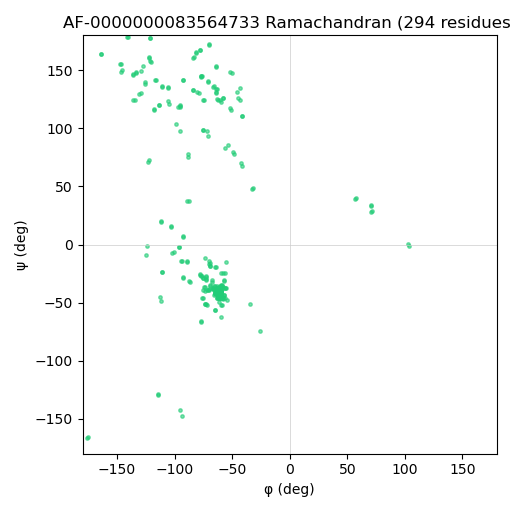ARG B C 1
ATOM 1468 O O . ARG B 1 33 ? -0.458 -31.109 -7.285 1 86.69 33 ARG B O 1
ATOM 1475 N N . ARG B 1 34 ? 0.602 -30.828 -9.273 1 92.31 34 ARG B N 1
ATOM 1476 C CA . ARG B 1 34 ? 1.877 -30.422 -8.688 1 92.31 34 ARG B CA 1
ATOM 1477 C C . ARG B 1 34 ? 2.205 -28.969 -9.047 1 92.31 34 ARG B C 1
ATOM 1479 O O . ARG B 1 34 ? 2.318 -28.625 -10.227 1 92.31 34 ARG B O 1
ATOM 1486 N N . PHE B 1 35 ? 2.334 -28.172 -8.008 1 95.44 35 PHE B N 1
ATOM 1487 C CA . PHE B 1 35 ? 2.68 -26.781 -8.203 1 95.44 35 PHE B CA 1
ATOM 1488 C C . PHE B 1 35 ? 4.188 -26.578 -8.125 1 95.44 35 PHE B C 1
ATOM 1490 O O . PHE B 1 35 ? 4.863 -27.203 -7.309 1 95.44 35 PHE B O 1
ATOM 1497 N N . GLY B 1 36 ? 4.746 -25.703 -8.977 1 96.94 36 GLY B N 1
ATOM 1498 C CA . GLY B 1 36 ? 6.176 -25.422 -8.938 1 96.94 36 GLY B CA 1
ATOM 1499 C C . GLY B 1 36 ? 6.598 -24.328 -9.898 1 96.94 36 GLY B C 1
ATOM 1500 O O . GLY B 1 36 ? 5.781 -23.5 -10.297 1 96.94 36 GLY B O 1
ATOM 1501 N N . THR B 1 37 ? 7.852 -24.266 -10.086 1 97.69 37 THR B N 1
ATOM 1502 C CA . THR B 1 37 ? 8.453 -23.375 -11.078 1 97.69 37 THR B CA 1
ATOM 1503 C C . THR B 1 37 ? 9.266 -24.172 -12.094 1 97.69 37 THR B C 1
ATOM 1505 O O . THR B 1 37 ? 9.641 -25.312 -11.828 1 97.69 37 THR B O 1
ATOM 1508 N N . PHE B 1 38 ? 9.492 -23.625 -13.266 1 96.31 38 PHE B N 1
ATOM 1509 C CA . PHE B 1 38 ? 10.312 -24.203 -14.336 1 96.31 38 PHE B CA 1
ATOM 1510 C C . PHE B 1 38 ? 11.008 -23.109 -15.133 1 96.31 38 PHE B C 1
ATOM 1512 O O . PHE B 1 38 ? 10.602 -21.953 -15.094 1 96.31 38 PHE B O 1
ATOM 1519 N N . PRO B 1 39 ? 12.078 -23.469 -15.734 1 95.56 39 PRO B N 1
ATOM 1520 C CA . PRO B 1 39 ? 12.781 -22.453 -16.516 1 95.56 39 PRO B CA 1
ATOM 1521 C C . PRO B 1 39 ? 11.906 -21.828 -17.609 1 95.56 39 PRO B C 1
ATOM 1523 O O . PRO B 1 39 ? 11.344 -22.562 -18.438 1 95.56 39 PRO B O 1
ATOM 1526 N N . THR B 1 40 ? 11.82 -20.531 -17.594 1 93.38 40 THR B N 1
ATOM 1527 C CA . THR B 1 40 ? 10.969 -19.797 -18.516 1 93.38 40 THR B CA 1
ATOM 1528 C C . THR B 1 40 ? 11.344 -20.125 -19.969 1 93.38 40 THR B C 1
ATOM 1530 O O . THR B 1 40 ? 10.477 -20.141 -20.844 1 93.38 40 THR B O 1
ATOM 1533 N N . GLU B 1 41 ? 12.555 -20.406 -20.266 1 91.06 41 GLU B N 1
ATOM 1534 C CA . GLU B 1 41 ? 13.062 -20.703 -21.594 1 91.06 41 GLU B CA 1
ATOM 1535 C C . GLU B 1 41 ? 12.336 -21.891 -22.219 1 91.06 41 GLU B C 1
ATOM 1537 O O . GLU B 1 41 ? 12.281 -22.016 -23.453 1 91.06 41 GLU B O 1
ATOM 1542 N N . PHE B 1 42 ? 11.789 -22.734 -21.406 1 90.88 42 PHE B N 1
ATOM 1543 C CA . PHE B 1 42 ? 11.07 -23.906 -21.891 1 90.88 42 PHE B CA 1
ATOM 1544 C C . PHE B 1 42 ? 9.883 -23.5 -22.75 1 90.88 42 PHE B C 1
ATOM 1546 O O . PHE B 1 42 ? 9.562 -24.172 -23.734 1 90.88 42 PHE B O 1
ATOM 1553 N N . ILE B 1 43 ? 9.25 -22.438 -22.359 1 87.19 43 ILE B N 1
ATOM 1554 C CA . ILE B 1 43 ? 8.062 -21.969 -23.062 1 87.19 43 ILE B CA 1
ATOM 1555 C C . ILE B 1 43 ? 8.43 -21.625 -24.5 1 87.19 43 ILE B C 1
ATOM 1557 O O . ILE B 1 43 ? 7.668 -21.891 -25.438 1 87.19 43 ILE B O 1
ATOM 1561 N N . SER B 1 44 ? 9.562 -21.031 -24.672 1 82.81 44 SER B N 1
ATOM 1562 C CA . SER B 1 44 ? 9.969 -20.562 -25.984 1 82.81 44 SER B CA 1
ATOM 1563 C C . SER B 1 44 ? 10.453 -21.703 -26.875 1 82.81 44 SER B C 1
ATOM 1565 O O . SER B 1 44 ? 10.438 -21.609 -28.094 1 82.81 44 SER B O 1
ATOM 1567 N N . VAL B 1 45 ? 10.922 -22.703 -26.328 1 80 45 VAL B N 1
ATOM 1568 C CA . VAL B 1 45 ? 11.555 -23.781 -27.094 1 80 45 VAL B CA 1
ATOM 1569 C C . VAL B 1 45 ? 10.492 -24.781 -27.547 1 80 45 VAL B C 1
ATOM 1571 O O . VAL B 1 45 ? 10.688 -25.484 -28.531 1 80 45 VAL B O 1
ATOM 1574 N N . VAL B 1 46 ? 9.555 -24.844 -26.672 1 74.06 46 VAL B N 1
ATOM 1575 C CA . VAL B 1 46 ? 8.492 -25.781 -27.047 1 74.06 46 VAL B CA 1
ATOM 1576 C C . VAL B 1 46 ? 7.691 -25.203 -28.219 1 74.06 46 VAL B C 1
ATOM 1578 O O . VAL B 1 46 ? 7.305 -24.031 -28.188 1 74.06 46 VAL B O 1
ATOM 1581 N N . ASP B 1 47 ? 8.023 -25.531 -29.5 1 59.41 47 ASP B N 1
ATOM 1582 C CA . ASP B 1 47 ? 7.23 -25.141 -30.656 1 59.41 47 ASP B CA 1
ATOM 1583 C C . ASP B 1 47 ? 5.738 -25.297 -30.375 1 59.41 47 ASP B C 1
ATOM 1585 O O . ASP B 1 47 ? 5.156 -26.344 -30.625 1 59.41 47 ASP B O 1
ATOM 1589 N N . VAL B 1 48 ? 5.379 -24.406 -29.453 1 54.56 48 VAL B N 1
ATOM 1590 C CA . VAL B 1 48 ? 3.965 -24.391 -29.094 1 54.56 48 VAL B CA 1
ATOM 1591 C C . VAL B 1 48 ? 3.115 -24.188 -30.344 1 54.56 48 VAL B C 1
ATOM 1593 O O . VAL B 1 48 ? 1.903 -23.969 -30.25 1 54.56 48 VAL B O 1
ATOM 1596 N N . GLY B 1 49 ? 3.703 -23.766 -31.453 1 47.22 49 GLY B N 1
ATOM 1597 C CA . GLY B 1 49 ? 2.9 -23.531 -32.625 1 47.22 49 GLY B CA 1
ATOM 1598 C C . GLY B 1 49 ? 1.623 -24.359 -32.656 1 47.22 49 GLY B C 1
ATOM 1599 O O . GLY B 1 49 ? 0.563 -23.844 -33.031 1 47.22 49 GLY B O 1
ATOM 1600 N N . LEU B 1 50 ? 1.712 -25.562 -32.906 1 46.88 50 LEU B N 1
ATOM 1601 C CA . LEU B 1 50 ? 0.544 -26.234 -33.469 1 46.88 50 LEU B CA 1
ATOM 1602 C C . LEU B 1 50 ? -0.642 -26.156 -32.5 1 46.88 50 LEU B C 1
ATOM 1604 O O . LEU B 1 50 ? -1.793 -26.078 -32.938 1 46.88 50 LEU B O 1
ATOM 1608 N N . TYR B 1 51 ? -0.642 -26.484 -31.094 1 47.84 51 TYR B N 1
ATOM 1609 C CA . TYR B 1 51 ? -1.896 -26.703 -30.391 1 47.84 51 TYR B CA 1
ATOM 1610 C C . TYR B 1 51 ? -2.004 -25.797 -29.172 1 47.84 51 TYR B C 1
ATOM 1612 O O . TYR B 1 51 ? -2.979 -25.875 -28.422 1 47.84 51 TYR B O 1
ATOM 1620 N N . GLU B 1 52 ? -0.875 -25.047 -28.766 1 53.31 52 GLU B N 1
ATOM 1621 C CA . GLU B 1 52 ? -0.969 -24.703 -27.344 1 53.31 52 GLU B CA 1
ATOM 1622 C C . GLU B 1 52 ? -1.486 -23.281 -27.156 1 53.31 52 GLU B C 1
ATOM 1624 O O . GLU B 1 52 ? -1.137 -22.375 -27.922 1 53.31 52 GLU B O 1
ATOM 1629 N N . GLU B 1 53 ? -2.785 -23.188 -26.766 1 65.31 53 GLU B N 1
ATOM 1630 C CA . GLU B 1 53 ? -3.32 -21.953 -26.172 1 65.31 53 GLU B CA 1
ATOM 1631 C C . GLU B 1 53 ? -2.352 -21.359 -25.156 1 65.31 53 GLU B C 1
ATOM 1633 O O . GLU B 1 53 ? -1.604 -22.094 -24.5 1 65.31 53 GLU B O 1
ATOM 1638 N N . GLU B 1 54 ? -2.203 -20.109 -25.297 1 78.5 54 GLU B N 1
ATOM 1639 C CA . GLU B 1 54 ? -1.342 -19.406 -24.344 1 78.5 54 GLU B CA 1
ATOM 1640 C C . GLU B 1 54 ? -1.638 -19.844 -22.906 1 78.5 54 GLU B C 1
ATOM 1642 O O . GLU B 1 54 ? -2.799 -20.016 -22.547 1 78.5 54 GLU B O 1
ATOM 1647 N N . GLY B 1 55 ? -0.616 -20.266 -22.203 1 86.25 55 GLY B N 1
ATOM 1648 C CA . GLY B 1 55 ? -0.74 -20.578 -20.781 1 86.25 55 GLY B CA 1
ATOM 1649 C C . GLY B 1 55 ? -0.793 -22.078 -20.516 1 86.25 55 GLY B C 1
ATOM 1650 O O . GLY B 1 55 ? -0.939 -22.5 -19.375 1 86.25 55 GLY B O 1
ATOM 1651 N N . LYS B 1 56 ? -0.736 -22.844 -21.641 1 89.12 56 LYS B N 1
ATOM 1652 C CA . LYS B 1 56 ? -0.73 -24.281 -21.391 1 89.12 56 LYS B CA 1
ATOM 1653 C C . LYS B 1 56 ? 0.115 -25.016 -22.422 1 89.12 56 LYS B C 1
ATOM 1655 O O . LYS B 1 56 ? 0.21 -24.578 -23.578 1 89.12 56 LYS B O 1
ATOM 1660 N N . ILE B 1 57 ? 0.718 -26.141 -22.062 1 87.81 57 ILE B N 1
ATOM 1661 C CA . ILE B 1 57 ? 1.542 -27 -22.891 1 87.81 57 ILE B CA 1
ATOM 1662 C C . ILE B 1 57 ? 1.177 -28.453 -22.656 1 87.81 57 ILE B C 1
ATOM 1664 O O . ILE B 1 57 ? 1.118 -28.906 -21.5 1 87.81 57 ILE B O 1
ATOM 1668 N N . LEU B 1 58 ? 0.833 -29.141 -23.719 1 88.19 58 LEU B N 1
ATOM 1669 C CA . LEU B 1 58 ? 0.628 -30.578 -23.594 1 88.19 58 LEU B CA 1
ATOM 1670 C C . LEU B 1 58 ? 1.962 -31.312 -23.484 1 88.19 58 LEU B C 1
ATOM 1672 O O . LEU B 1 58 ? 2.568 -31.672 -24.484 1 88.19 58 LEU B O 1
ATOM 1676 N N . LEU B 1 59 ? 2.293 -31.609 -22.266 1 87.94 59 LEU B N 1
ATOM 1677 C CA . LEU B 1 59 ? 3.609 -32.156 -21.984 1 87.94 59 LEU B CA 1
ATOM 1678 C C . LEU B 1 59 ? 3.742 -33.562 -22.578 1 87.94 59 LEU B C 1
ATOM 1680 O O . LEU B 1 59 ? 4.828 -33.969 -23 1 87.94 59 LEU B O 1
ATOM 1684 N N . SER B 1 60 ? 2.666 -34.281 -22.625 1 83.88 60 SER B N 1
ATOM 1685 C CA . SER B 1 60 ? 2.699 -35.656 -23.125 1 83.88 60 SER B CA 1
ATOM 1686 C C . SER B 1 60 ? 2.934 -35.688 -24.625 1 83.88 60 SER B C 1
ATOM 1688 O O . SER B 1 60 ? 3.236 -36.75 -25.172 1 83.88 60 SER B O 1
ATOM 1690 N N . ALA B 1 61 ? 2.783 -34.531 -25.266 1 83.44 61 ALA B N 1
ATOM 1691 C CA . ALA B 1 61 ? 2.959 -34.469 -26.703 1 83.44 61 ALA B CA 1
ATOM 1692 C C . ALA B 1 61 ? 4.332 -33.906 -27.078 1 83.44 61 ALA B C 1
ATOM 1694 O O . ALA B 1 61 ? 4.707 -33.875 -28.25 1 83.44 61 ALA B O 1
ATOM 1695 N N . VAL B 1 62 ? 5.016 -33.469 -26.062 1 82.94 62 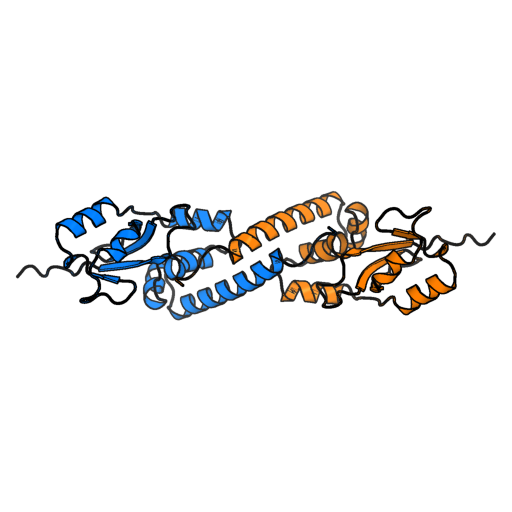VAL B N 1
ATOM 1696 C CA . VAL B 1 62 ? 6.332 -32.906 -26.297 1 82.94 62 VAL B CA 1
ATOM 1697 C C . VAL B 1 62 ? 7.352 -34.031 -26.531 1 82.94 62 VAL B C 1
ATOM 1699 O O . VAL B 1 62 ? 7.215 -35.125 -25.984 1 82.94 62 VAL B O 1
ATOM 1702 N N . GLU B 1 63 ? 8.289 -33.75 -27.422 1 82.94 63 GLU B N 1
ATOM 1703 C CA . GLU B 1 63 ? 9.359 -34.688 -27.688 1 82.94 63 GLU B CA 1
ATOM 1704 C C . GLU B 1 63 ? 10.023 -35.156 -26.391 1 82.94 63 GLU B C 1
ATOM 1706 O O . GLU B 1 63 ? 10.18 -34.344 -25.469 1 82.94 63 GLU B O 1
ATOM 1711 N N . ASP B 1 64 ? 10.477 -36.344 -26.391 1 84.81 64 ASP B N 1
ATOM 1712 C CA . ASP B 1 64 ? 11.016 -36.969 -25.188 1 84.81 64 ASP B CA 1
ATOM 1713 C C . ASP B 1 64 ? 12.141 -36.125 -24.594 1 84.81 64 ASP B C 1
ATOM 1715 O O . ASP B 1 64 ? 12.188 -35.938 -23.375 1 84.81 64 ASP B O 1
ATOM 1719 N N . ARG B 1 65 ? 13.055 -35.656 -25.406 1 84.06 65 ARG B N 1
ATOM 1720 C CA . ARG B 1 65 ? 14.195 -34.875 -24.922 1 84.06 65 ARG B CA 1
ATOM 1721 C C . ARG B 1 65 ? 13.734 -33.625 -24.219 1 84.06 65 ARG B C 1
ATOM 1723 O O . ARG B 1 65 ? 14.273 -33.25 -23.172 1 84.06 65 ARG B O 1
ATOM 1730 N N . LEU B 1 66 ? 12.781 -33 -24.766 1 84.56 66 LEU B N 1
ATOM 1731 C CA . LEU B 1 66 ? 12.25 -31.766 -24.219 1 84.56 66 LEU B CA 1
ATOM 1732 C C . LEU B 1 66 ? 11.469 -32.031 -22.938 1 84.56 66 LEU B C 1
ATOM 1734 O O . LEU B 1 66 ? 11.539 -31.25 -21.984 1 84.56 66 LEU B O 1
ATOM 1738 N N . TYR B 1 67 ? 10.742 -33.094 -22.938 1 86.81 67 TYR B N 1
ATOM 1739 C CA . TYR B 1 67 ? 10.016 -33.469 -21.734 1 86.81 67 TYR B CA 1
ATOM 1740 C C . TYR B 1 67 ? 10.969 -33.719 -20.578 1 86.81 67 TYR B C 1
ATOM 1742 O O . TYR B 1 67 ? 10.711 -33.25 -19.453 1 86.81 67 TYR B O 1
ATOM 1750 N N . ARG B 1 68 ? 12.031 -34.406 -20.828 1 89.44 68 ARG B N 1
ATOM 1751 C CA . ARG B 1 68 ? 13.023 -34.656 -19.781 1 89.44 68 ARG B CA 1
ATOM 1752 C C . ARG B 1 68 ? 13.633 -33.375 -19.281 1 89.44 68 ARG B C 1
ATOM 1754 O O . ARG B 1 68 ? 13.883 -33.219 -18.078 1 89.44 68 ARG B O 1
ATOM 1761 N N . ARG B 1 69 ? 13.914 -32.5 -20.141 1 87.5 69 ARG B N 1
ATOM 1762 C CA . ARG B 1 69 ? 14.438 -31.188 -19.75 1 87.5 69 ARG B CA 1
ATOM 1763 C C . ARG B 1 69 ? 13.469 -30.469 -18.828 1 87.5 69 ARG B C 1
ATOM 1765 O O . ARG B 1 69 ? 13.883 -29.875 -17.828 1 87.5 69 ARG B O 1
ATOM 1772 N N . PHE B 1 70 ? 12.203 -30.516 -19.219 1 90.81 70 PHE B N 1
ATOM 1773 C CA . PHE B 1 70 ? 11.18 -29.922 -18.375 1 90.81 70 PHE B CA 1
ATOM 1774 C C . PHE B 1 70 ? 11.18 -30.594 -17 1 90.81 70 PHE B C 1
ATOM 1776 O O . PHE B 1 70 ? 11.242 -29.922 -15.969 1 90.81 70 PHE B O 1
ATOM 1783 N N . ALA B 1 71 ? 11.102 -31.875 -17 1 90.88 71 ALA B N 1
ATOM 1784 C CA . ALA B 1 71 ? 10.992 -32.656 -15.766 1 90.88 71 ALA B CA 1
ATOM 1785 C C . ALA B 1 71 ? 12.188 -32.375 -14.852 1 90.88 71 ALA B C 1
ATOM 1787 O O . ALA B 1 71 ? 12.031 -32.281 -13.633 1 90.88 71 ALA B O 1
ATOM 1788 N N . ASN B 1 72 ? 13.328 -32.188 -15.477 1 93.44 72 ASN B N 1
ATOM 1789 C CA . ASN B 1 72 ? 14.547 -31.922 -14.711 1 93.44 72 ASN B CA 1
ATOM 1790 C C . ASN B 1 72 ? 14.562 -30.484 -14.172 1 93.44 72 ASN B C 1
ATOM 1792 O O . ASN B 1 72 ? 15.203 -30.203 -13.156 1 93.44 72 ASN B O 1
ATOM 1796 N N . GLY B 1 73 ? 13.953 -29.578 -14.812 1 95.25 73 GLY B N 1
ATOM 1797 C CA . GLY B 1 73 ? 13.969 -28.172 -14.438 1 95.25 73 GLY B CA 1
ATOM 1798 C C . GLY B 1 73 ? 12.805 -27.781 -13.555 1 95.25 73 GLY B C 1
ATOM 1799 O O . GLY B 1 73 ? 12.828 -26.719 -12.922 1 95.25 73 GLY B O 1
ATOM 1800 N N . PHE B 1 74 ? 11.82 -28.688 -13.516 1 96.12 74 PHE B N 1
ATOM 1801 C CA . PHE B 1 74 ? 10.641 -28.391 -12.711 1 96.12 74 PHE B CA 1
ATOM 1802 C C . PHE B 1 74 ? 10.945 -28.562 -11.227 1 96.12 74 PHE B C 1
ATOM 1804 O O . PHE B 1 74 ? 11.469 -29.594 -10.805 1 96.12 74 PHE B O 1
ATOM 1811 N N . GLU B 1 75 ? 10.703 -27.531 -10.469 1 97 75 GLU B N 1
ATOM 1812 C CA . GLU B 1 75 ? 10.914 -27.531 -9.023 1 97 75 GLU B CA 1
ATOM 1813 C C . GLU B 1 75 ? 9.602 -27.297 -8.281 1 97 75 GLU B C 1
ATOM 1815 O O . GLU B 1 75 ? 9 -26.219 -8.398 1 97 75 GLU B O 1
ATOM 1820 N N . GLU B 1 76 ? 9.25 -28.297 -7.555 1 95.44 76 GLU B N 1
ATOM 1821 C CA . GLU B 1 76 ? 8.008 -28.188 -6.797 1 95.44 76 GLU B CA 1
ATOM 1822 C C . GLU B 1 76 ? 8.117 -27.125 -5.707 1 95.44 76 GLU B C 1
ATOM 1824 O O . GLU B 1 76 ? 9.164 -27 -5.062 1 95.44 76 GLU B O 1
ATOM 1829 N N . THR B 1 77 ? 7.086 -26.312 -5.586 1 94.75 77 THR B N 1
ATOM 1830 C CA . THR B 1 77 ? 7.012 -25.281 -4.559 1 94.75 77 THR B CA 1
ATOM 1831 C C . THR B 1 77 ? 5.859 -25.562 -3.598 1 94.75 77 THR B C 1
ATOM 1833 O O . THR B 1 77 ? 4.777 -25.969 -4.02 1 94.75 77 THR B O 1
ATOM 1836 N N . GLU B 1 78 ? 6.16 -25.281 -2.365 1 93.44 78 GLU B N 1
ATOM 1837 C CA . GLU B 1 78 ? 5.109 -25.422 -1.364 1 93.44 78 GLU B CA 1
ATOM 1838 C C . GLU B 1 78 ? 4.238 -24.172 -1.3 1 93.44 78 GLU B C 1
ATOM 1840 O O . GLU B 1 78 ? 4.75 -23.062 -1.239 1 93.44 78 GLU B O 1
ATOM 1845 N N . PHE B 1 79 ? 2.99 -24.453 -1.304 1 92.31 79 PHE B N 1
ATOM 1846 C CA . PHE B 1 79 ? 2.021 -23.375 -1.245 1 92.31 79 PHE B CA 1
ATOM 1847 C C . PHE B 1 79 ? 2.26 -22.5 -0.018 1 92.31 79 PHE B C 1
ATOM 1849 O O . PHE B 1 79 ? 2.197 -21.266 -0.102 1 92.31 79 PHE B O 1
ATOM 1856 N N . ALA B 1 80 ? 2.613 -23.094 1.015 1 94.31 80 ALA B N 1
ATOM 1857 C CA . ALA B 1 80 ? 2.846 -22.406 2.277 1 94.31 80 ALA B CA 1
ATOM 1858 C C . ALA B 1 80 ? 4.008 -21.422 2.154 1 94.31 80 ALA B C 1
ATOM 1860 O O . ALA B 1 80 ? 3.979 -20.344 2.742 1 94.31 80 ALA B O 1
ATOM 1861 N N . ASP B 1 81 ? 5.027 -21.797 1.407 1 95.94 81 ASP B N 1
ATOM 1862 C CA . ASP B 1 81 ? 6.188 -20.922 1.229 1 95.94 81 ASP B CA 1
ATOM 1863 C C . ASP B 1 81 ? 5.824 -19.672 0.441 1 95.94 81 ASP B C 1
ATOM 1865 O O . ASP B 1 81 ? 6.324 -18.578 0.733 1 95.94 81 ASP B O 1
ATOM 1869 N N . LEU B 1 82 ? 4.988 -19.844 -0.528 1 97.06 82 LEU B N 1
ATOM 1870 C CA . LEU B 1 82 ? 4.551 -18.719 -1.333 1 97.06 82 LEU B CA 1
ATOM 1871 C C . LEU B 1 82 ? 3.707 -17.75 -0.503 1 97.06 82 LEU B C 1
ATOM 1873 O O . LEU B 1 82 ? 3.844 -16.531 -0.629 1 97.06 82 LEU B O 1
ATOM 1877 N N . LEU B 1 83 ? 2.916 -18.328 0.36 1 97.56 83 LEU B N 1
ATOM 1878 C CA . LEU B 1 83 ? 2.111 -17.484 1.244 1 97.56 83 LEU B CA 1
ATOM 1879 C C . LEU B 1 83 ? 2.998 -16.703 2.203 1 97.56 83 LEU B C 1
ATOM 1881 O O . LEU B 1 83 ? 2.697 -15.547 2.529 1 97.56 83 LEU B O 1
ATOM 1885 N N . ASP B 1 84 ? 4.07 -17.312 2.631 1 97.25 84 ASP B N 1
ATOM 1886 C CA . ASP B 1 84 ? 4.977 -16.641 3.555 1 97.25 84 ASP B CA 1
ATOM 1887 C C . ASP B 1 84 ? 5.602 -15.406 2.91 1 97.25 84 ASP B C 1
ATOM 1889 O O . ASP B 1 84 ? 5.781 -14.383 3.568 1 97.25 84 ASP B O 1
ATOM 1893 N N . VAL B 1 85 ? 5.926 -15.531 1.641 1 96.38 85 VAL B N 1
ATOM 1894 C CA . VAL B 1 85 ? 6.477 -14.398 0.905 1 96.38 85 VAL B CA 1
ATOM 1895 C C . VAL B 1 85 ? 5.492 -13.227 0.94 1 96.38 85 VAL B C 1
ATOM 1897 O O . VAL B 1 85 ? 5.879 -12.094 1.222 1 96.38 85 VAL B O 1
ATOM 1900 N N . LEU B 1 86 ? 4.207 -13.516 0.675 1 97.88 86 LEU B N 1
ATOM 1901 C CA . LEU B 1 86 ? 3.176 -12.484 0.636 1 97.88 86 LEU B CA 1
ATOM 1902 C C . LEU B 1 86 ? 2.895 -11.945 2.033 1 97.88 86 LEU B C 1
ATOM 1904 O O . LEU B 1 86 ? 2.707 -10.734 2.211 1 97.88 86 LEU B O 1
ATOM 1908 N N . ARG B 1 87 ? 2.912 -12.844 2.973 1 97.44 87 ARG B N 1
ATOM 1909 C CA . ARG B 1 87 ? 2.629 -12.477 4.355 1 97.44 87 ARG B CA 1
ATOM 1910 C C . ARG B 1 87 ? 3.668 -11.484 4.879 1 97.44 87 ARG B C 1
ATOM 1912 O O . ARG B 1 87 ? 3.326 -10.539 5.586 1 97.44 87 ARG B O 1
ATOM 1919 N N . GLU B 1 88 ? 4.848 -11.672 4.535 1 95.94 88 GLU B N 1
ATOM 1920 C CA . GLU B 1 88 ? 5.949 -10.844 5.02 1 95.94 88 GLU B CA 1
ATOM 1921 C C . GLU B 1 88 ? 5.98 -9.492 4.312 1 95.94 88 GLU B C 1
ATOM 1923 O O . GLU B 1 88 ? 6.348 -8.477 4.91 1 95.94 88 GLU B O 1
ATOM 1928 N N . ARG B 1 89 ? 5.484 -9.469 3.143 1 95.44 89 ARG B N 1
ATOM 1929 C CA . ARG B 1 89 ? 5.781 -8.305 2.311 1 95.44 89 ARG B CA 1
ATOM 1930 C C . ARG B 1 89 ? 4.535 -7.457 2.098 1 95.44 89 ARG B C 1
ATOM 1932 O O . ARG B 1 89 ? 4.633 -6.27 1.773 1 95.44 89 ARG B O 1
ATOM 1939 N N . THR B 1 90 ? 3.406 -8.055 2.229 1 97.75 90 THR B N 1
ATOM 1940 C CA . THR B 1 90 ? 2.229 -7.348 1.733 1 97.75 90 THR B CA 1
ATOM 1941 C C . THR B 1 90 ? 1.211 -7.145 2.852 1 97.75 90 THR B C 1
ATOM 1943 O O . THR B 1 90 ? 1.434 -7.57 3.986 1 97.75 90 THR B O 1
ATOM 1946 N N . LEU B 1 91 ? 0.097 -6.449 2.506 1 97.69 91 LEU B N 1
ATOM 1947 C CA . LEU B 1 91 ? -0.993 -6.168 3.434 1 97.69 91 LEU B CA 1
ATOM 1948 C C . LEU B 1 91 ? -2.178 -7.094 3.176 1 97.69 91 LEU B C 1
ATOM 1950 O O . LEU B 1 91 ? -3.285 -6.84 3.658 1 97.69 91 LEU B O 1
ATOM 1954 N N . LEU B 1 92 ? -1.897 -8.18 2.404 1 98.12 92 LEU B N 1
ATOM 1955 C CA . LEU B 1 92 ? -2.973 -9.094 2.037 1 98.12 92 LEU B CA 1
ATOM 1956 C C . LEU B 1 92 ? -3.344 -9.992 3.211 1 98.12 92 LEU B C 1
ATOM 1958 O O . LEU B 1 92 ? -2.48 -10.367 4.008 1 98.12 92 LEU B O 1
ATOM 1962 N N . THR B 1 93 ? -4.633 -10.281 3.277 1 97.38 93 THR B N 1
ATOM 1963 C CA . THR B 1 93 ? -5.09 -11.289 4.23 1 97.38 93 THR B CA 1
ATOM 1964 C C . THR B 1 93 ? -4.809 -12.695 3.709 1 97.38 93 THR B C 1
ATOM 1966 O O . THR B 1 93 ? -4.504 -12.875 2.527 1 97.38 93 THR B O 1
ATOM 1969 N N . GLU B 1 94 ? -4.941 -13.656 4.566 1 96.94 94 GLU B N 1
ATOM 1970 C CA . GLU B 1 94 ? -4.598 -15.016 4.164 1 96.94 94 GLU B CA 1
ATOM 1971 C C . GLU B 1 94 ? -5.484 -15.492 3.016 1 96.94 94 GLU B C 1
ATOM 1973 O O . GLU B 1 94 ? -4.984 -16.031 2.021 1 96.94 94 GLU B O 1
ATOM 1978 N N . PRO B 1 95 ? -6.852 -15.273 3.074 1 97.06 95 PRO B N 1
ATOM 1979 C CA . PRO B 1 95 ? -7.668 -15.68 1.929 1 97.06 95 PRO B CA 1
ATOM 1980 C C . PRO B 1 95 ? -7.27 -14.969 0.638 1 97.06 95 PRO B C 1
ATOM 1982 O O . PRO B 1 95 ? -7.246 -15.586 -0.43 1 97.06 95 PRO B O 1
ATOM 1985 N N . GLU B 1 96 ? -6.996 -13.75 0.756 1 98.06 96 GLU B N 1
ATOM 1986 C CA . GLU B 1 96 ? -6.547 -13 -0.411 1 98.06 96 GLU B CA 1
ATOM 1987 C C . GLU B 1 96 ? -5.246 -13.562 -0.967 1 98.06 96 GLU B C 1
ATOM 1989 O O . GLU B 1 96 ? -5.074 -13.664 -2.184 1 98.06 96 GLU B O 1
ATOM 1994 N N . MET B 1 97 ? -4.301 -13.898 -0.079 1 98.38 97 MET B N 1
ATOM 1995 C CA . MET B 1 97 ? -3.012 -14.445 -0.492 1 98.38 97 MET B CA 1
ATOM 1996 C C . MET B 1 97 ? -3.197 -15.742 -1.281 1 98.38 97 MET B C 1
ATOM 1998 O O . MET B 1 97 ? -2.52 -15.961 -2.287 1 98.38 97 MET B O 1
ATOM 2002 N N . ARG B 1 98 ? -4.051 -16.516 -0.808 1 98.19 98 ARG B N 1
ATOM 2003 C CA . ARG B 1 98 ? -4.305 -17.797 -1.478 1 98.19 98 ARG B CA 1
ATOM 2004 C C . ARG B 1 98 ? -4.836 -17.578 -2.891 1 98.19 98 ARG B C 1
ATOM 2006 O O . ARG B 1 98 ? -4.395 -18.234 -3.834 1 98.19 98 ARG B O 1
ATOM 2013 N N . VAL B 1 99 ? -5.75 -16.688 -3.027 1 98.38 99 VAL B N 1
ATOM 2014 C CA . VAL B 1 99 ? -6.277 -16.328 -4.344 1 98.38 99 VAL B CA 1
ATOM 2015 C C . VAL B 1 99 ? -5.172 -15.703 -5.188 1 98.38 99 VAL B C 1
ATOM 2017 O O . VAL B 1 99 ? -5.051 -16 -6.379 1 98.38 99 VAL B O 1
ATOM 2020 N N . PHE B 1 100 ? -4.379 -14.867 -4.547 1 98.25 100 PHE B N 1
ATOM 2021 C CA . PHE B 1 100 ? -3.277 -14.188 -5.219 1 98.25 100 PHE B CA 1
ATOM 2022 C C . PHE B 1 100 ? -2.328 -15.195 -5.859 1 98.25 100 PHE B C 1
ATOM 2024 O O . PHE B 1 100 ? -1.923 -15.031 -7.012 1 98.25 100 PHE B O 1
ATOM 2031 N N . VAL B 1 101 ? -2.035 -16.203 -5.156 1 98 101 VAL B N 1
ATOM 2032 C CA . VAL B 1 101 ? -1.091 -17.203 -5.633 1 98 101 VAL B CA 1
ATOM 2033 C C . VAL B 1 101 ? -1.741 -18.047 -6.727 1 98 101 VAL B C 1
ATOM 2035 O O . VAL B 1 101 ? -1.205 -18.172 -7.832 1 98 101 VAL B O 1
ATOM 2038 N N . LEU B 1 102 ? -2.912 -18.609 -6.551 1 97.38 102 LEU B N 1
ATOM 2039 C CA . LEU B 1 102 ? -3.537 -19.547 -7.48 1 97.38 102 LEU B CA 1
ATOM 2040 C C . LEU B 1 102 ? -4.02 -18.828 -8.734 1 97.38 102 LEU B C 1
ATOM 2042 O O . LEU B 1 102 ? -3.658 -19.203 -9.852 1 97.38 102 LEU B O 1
ATOM 2046 N N . TYR B 1 103 ? -4.762 -17.797 -8.562 1 97.19 103 TYR B N 1
ATOM 2047 C CA . TYR B 1 103 ? -5.316 -17.031 -9.68 1 97.19 103 TYR B CA 1
ATOM 2048 C C . TYR B 1 103 ? -4.246 -16.172 -10.336 1 97.19 103 TYR B C 1
ATOM 2050 O O . TYR B 1 103 ? -4.16 -16.109 -11.57 1 97.19 103 TYR B O 1
ATOM 2058 N N . GLY B 1 104 ? -3.479 -15.492 -9.508 1 96.88 104 GLY B N 1
ATOM 2059 C CA . GLY B 1 104 ? -2.475 -14.57 -10.016 1 96.88 104 GLY B CA 1
ATOM 2060 C C . GLY B 1 104 ? -1.236 -15.273 -10.539 1 96.88 104 GLY B C 1
ATOM 2061 O O . GLY B 1 104 ? -1.047 -15.383 -11.758 1 96.88 104 GLY B O 1
ATOM 2062 N N . TRP B 1 105 ? -0.499 -15.891 -9.656 1 97.19 105 TRP B N 1
ATOM 2063 C CA . TRP B 1 105 ? 0.828 -16.406 -9.984 1 97.19 105 TRP B CA 1
ATOM 2064 C C . TRP B 1 105 ? 0.73 -17.656 -10.844 1 97.19 105 TRP B C 1
ATOM 2066 O O . TRP B 1 105 ? 1.455 -17.797 -11.836 1 97.19 105 TRP B O 1
ATOM 2076 N N . PHE B 1 106 ? -0.223 -18.547 -10.562 1 96.38 106 PHE B N 1
ATOM 2077 C CA . PHE B 1 106 ? -0.336 -19.812 -11.297 1 96.38 106 PHE B CA 1
ATOM 2078 C C . PHE B 1 106 ? -1.357 -19.688 -12.422 1 96.38 106 PHE B C 1
ATOM 2080 O O . PHE B 1 106 ? -1.595 -20.641 -13.156 1 96.38 106 PHE B O 1
ATOM 2087 N N . ASP B 1 107 ? -1.997 -18.516 -12.531 1 95 107 ASP B N 1
ATOM 2088 C CA . ASP B 1 107 ? -2.92 -18.188 -13.609 1 95 107 ASP B CA 1
ATOM 2089 C C . ASP B 1 107 ? -4.062 -19.203 -13.68 1 95 107 ASP B C 1
ATOM 2091 O O . ASP B 1 107 ? -4.445 -19.641 -14.766 1 95 107 ASP B O 1
ATOM 2095 N N . MET B 1 108 ? -4.52 -19.609 -12.539 1 93.94 108 MET B N 1
ATOM 2096 C CA . MET B 1 108 ? -5.73 -20.422 -12.5 1 93.94 108 MET B CA 1
ATOM 2097 C C . MET B 1 108 ? -6.977 -19.547 -12.656 1 93.94 108 MET B C 1
ATOM 2099 O O . MET B 1 108 ? -7.109 -18.516 -11.984 1 93.94 108 MET B O 1
ATOM 2103 N N . ASP B 1 109 ? -7.812 -19.984 -13.555 1 93.38 109 ASP B N 1
ATOM 2104 C CA . ASP B 1 109 ? -9.055 -19.234 -13.625 1 93.38 109 ASP B CA 1
ATOM 2105 C C . ASP B 1 109 ? -9.914 -19.469 -12.391 1 93.38 109 ASP B C 1
ATOM 2107 O O . ASP B 1 109 ? -9.586 -20.297 -11.547 1 93.38 109 ASP B O 1
ATOM 2111 N N . ALA B 1 110 ? -10.945 -18.719 -12.305 1 96.81 110 ALA B N 1
ATOM 2112 C CA . ALA B 1 110 ? -11.773 -18.734 -11.102 1 96.81 110 ALA B CA 1
ATOM 2113 C C . ALA B 1 110 ? -12.352 -20.125 -10.844 1 96.81 110 ALA B C 1
ATOM 2115 O O . ALA B 1 110 ? -12.398 -20.578 -9.695 1 96.81 110 ALA B O 1
ATOM 2116 N N . GLU B 1 111 ? -12.742 -20.797 -11.844 1 95.94 111 GLU B N 1
ATOM 2117 C CA . GLU B 1 111 ? -13.328 -22.125 -11.703 1 95.94 111 GLU B CA 1
ATOM 2118 C C . GLU B 1 111 ? -12.305 -23.125 -11.172 1 95.94 111 GLU B C 1
ATOM 2120 O O . GLU B 1 111 ? -12.602 -23.891 -10.25 1 95.94 111 GLU B O 1
ATOM 2125 N N . ARG B 1 112 ? -11.164 -23.078 -11.672 1 93.31 112 ARG B N 1
ATOM 2126 C CA . ARG B 1 112 ? -10.125 -24.016 -11.297 1 93.31 112 ARG B CA 1
ATOM 2127 C C . ARG B 1 112 ? -9.578 -23.719 -9.906 1 93.31 112 ARG B C 1
ATOM 2129 O O . ARG B 1 112 ? -9.203 -24.625 -9.164 1 93.31 112 ARG B O 1
ATOM 2136 N N . ALA B 1 113 ? -9.5 -22.438 -9.609 1 96.12 113 ALA B N 1
ATOM 2137 C CA . ALA B 1 113 ? -8.953 -22.031 -8.312 1 96.12 113 ALA B CA 1
ATOM 2138 C C . ALA B 1 113 ? -9.945 -22.328 -7.188 1 96.12 113 ALA B C 1
ATOM 2140 O O . ALA B 1 113 ? -9.547 -22.5 -6.039 1 96.12 113 ALA B O 1
ATOM 2141 N N . ALA B 1 114 ? -11.188 -22.344 -7.492 1 97 114 ALA B N 1
ATOM 2142 C CA . ALA B 1 114 ? -12.242 -22.516 -6.5 1 97 114 ALA B CA 1
ATOM 2143 C C . ALA B 1 114 ? -12.102 -23.844 -5.77 1 97 114 ALA B C 1
ATOM 2145 O O . ALA B 1 114 ? -12.312 -23.922 -4.559 1 97 114 ALA B O 1
ATOM 2146 N N . GLU B 1 115 ? -11.672 -24.875 -6.418 1 92.75 115 GLU B N 1
ATOM 2147 C CA . GLU B 1 115 ? -11.594 -26.219 -5.859 1 92.75 115 GLU B CA 1
ATOM 2148 C C . GLU B 1 115 ? -10.594 -26.281 -4.711 1 92.75 115 GLU B C 1
ATOM 2150 O O . GLU B 1 115 ? -10.969 -26.578 -3.572 1 92.75 115 GLU B O 1
ATOM 2155 N N . PRO B 1 116 ? -9.414 -25.906 -4.965 1 91.5 116 PRO B N 1
ATOM 2156 C CA . PRO B 1 116 ? -8.461 -25.984 -3.855 1 91.5 116 PRO B CA 1
ATOM 2157 C C . PRO B 1 116 ? -8.758 -24.969 -2.754 1 91.5 116 PRO B C 1
ATOM 2159 O O . PRO B 1 116 ? -8.328 -25.141 -1.613 1 91.5 116 PRO B O 1
ATOM 2162 N N . LEU B 1 117 ? -9.516 -23.938 -3.027 1 95.69 117 LEU B N 1
ATOM 2163 C CA . LEU B 1 117 ? -9.828 -22.906 -2.041 1 95.69 117 LEU B CA 1
ATOM 2164 C C . LEU B 1 117 ? -11.078 -23.25 -1.251 1 95.69 117 LEU B C 1
ATOM 2166 O O . LEU B 1 117 ? -11.359 -22.656 -0.214 1 95.69 117 LEU B O 1
ATOM 2170 N N . GLY B 1 118 ? -11.773 -24.156 -1.726 1 95.31 118 GLY B N 1
ATOM 2171 C CA . GLY B 1 118 ? -12.984 -24.578 -1.031 1 95.31 118 GLY B CA 1
ATOM 2172 C C . GLY B 1 118 ? -14.094 -23.547 -1.088 1 95.31 118 GLY B C 1
ATOM 2173 O O . GLY B 1 118 ? -14.805 -23.344 -0.105 1 95.31 118 GLY B O 1
ATOM 2174 N N . CYS B 1 119 ? -14.156 -22.828 -2.219 1 97.06 119 CYS B N 1
ATOM 2175 C CA . CYS B 1 119 ? -15.18 -21.797 -2.395 1 97.06 119 CYS B CA 1
ATOM 2176 C C . CYS B 1 119 ? -15.711 -21.797 -3.822 1 97.06 119 CYS B C 1
ATOM 2178 O O . CYS B 1 119 ? -15.391 -22.688 -4.609 1 97.06 119 CYS B O 1
ATOM 2180 N N . SER B 1 120 ? -16.656 -20.938 -4.133 1 97.94 120 SER B N 1
ATOM 2181 C CA . SER B 1 120 ? -17.219 -20.859 -5.477 1 97.94 120 SER B CA 1
ATOM 2182 C C . SER B 1 120 ? -16.359 -19.984 -6.383 1 97.94 120 SER B C 1
ATOM 2184 O O . SER B 1 120 ? -15.562 -19.188 -5.906 1 97.94 120 SER B O 1
ATOM 2186 N N . ALA B 1 121 ? -16.594 -20.219 -7.637 1 98.06 121 ALA B N 1
ATOM 2187 C CA . ALA B 1 121 ? -15.922 -19.359 -8.602 1 98.06 121 ALA B CA 1
ATOM 2188 C C . ALA B 1 121 ? -16.281 -17.891 -8.391 1 98.06 121 ALA B C 1
ATOM 2190 O O . ALA B 1 121 ? -15.453 -17 -8.562 1 98.06 121 ALA B O 1
ATOM 2191 N N . ALA B 1 122 ? -17.453 -17.672 -8.031 1 98.12 122 ALA B N 1
ATOM 2192 C CA . ALA B 1 122 ? -17.922 -16.312 -7.766 1 98.12 122 ALA B CA 1
ATOM 2193 C C . ALA B 1 122 ? -17.172 -15.695 -6.586 1 98.12 122 ALA B C 1
ATOM 2195 O O . ALA B 1 122 ? -16.859 -14.508 -6.594 1 98.12 122 ALA B O 1
ATOM 2196 N N . ASP B 1 123 ? -16.953 -16.484 -5.594 1 98.19 123 ASP B N 1
ATOM 2197 C CA . ASP B 1 123 ? -16.172 -16.016 -4.453 1 98.19 123 ASP B CA 1
ATOM 2198 C C . ASP B 1 123 ? -14.75 -15.641 -4.879 1 98.19 123 ASP B C 1
ATOM 2200 O O . ASP B 1 123 ? -14.203 -14.633 -4.418 1 98.19 123 ASP B O 1
ATOM 2204 N N . VAL B 1 124 ? -14.18 -16.469 -5.746 1 98.06 124 VAL B N 1
ATOM 2205 C CA . VAL B 1 124 ? -12.836 -16.188 -6.238 1 98.06 124 VAL B CA 1
ATOM 2206 C C . VAL B 1 124 ? -12.828 -14.859 -6.977 1 98.06 124 VAL B C 1
ATOM 2208 O O . VAL B 1 124 ? -11.945 -14.023 -6.754 1 98.06 124 VAL B O 1
ATOM 2211 N N . GLU B 1 125 ? -13.766 -14.664 -7.793 1 98.25 125 GLU B N 1
ATOM 2212 C CA . GLU B 1 125 ? -13.875 -13.414 -8.539 1 98.25 125 GLU B CA 1
ATOM 2213 C C . GLU B 1 125 ? -14.023 -12.219 -7.605 1 98.25 125 GLU B C 1
ATOM 2215 O O . GLU B 1 125 ? -13.445 -11.156 -7.848 1 98.25 125 GLU B O 1
ATOM 2220 N N . ALA B 1 126 ? -14.75 -12.398 -6.621 1 98.31 126 ALA B N 1
ATOM 2221 C CA . ALA B 1 126 ? -14.914 -11.344 -5.633 1 98.31 126 ALA B CA 1
ATOM 2222 C C . ALA B 1 126 ? -13.594 -11.016 -4.949 1 98.31 126 ALA B C 1
ATOM 2224 O O . ALA B 1 126 ? -13.273 -9.844 -4.727 1 98.31 126 ALA B O 1
ATOM 2225 N N . TYR B 1 127 ? -12.828 -12.047 -4.609 1 98.31 127 TYR B N 1
ATOM 2226 C CA . TYR B 1 127 ? -11.516 -11.836 -4.016 1 98.31 127 TYR B CA 1
ATOM 2227 C C . TYR B 1 127 ? -10.578 -11.125 -4.984 1 98.31 127 TYR B C 1
ATOM 2229 O O . TYR B 1 127 ? -9.781 -10.281 -4.578 1 98.31 127 TYR B O 1
ATOM 2237 N N . VAL B 1 128 ? -10.711 -11.492 -6.242 1 98.12 128 VAL B N 1
ATOM 2238 C CA . VAL B 1 128 ? -9.859 -10.867 -7.25 1 98.12 128 VAL B CA 1
ATOM 2239 C C . VAL B 1 128 ? -10.148 -9.367 -7.312 1 98.12 128 VAL B C 1
ATOM 2241 O O . VAL B 1 128 ? -9.227 -8.547 -7.348 1 98.12 128 VAL B O 1
ATOM 2244 N N . GLU B 1 129 ? -11.398 -9.039 -7.301 1 98.06 129 GLU B N 1
ATOM 2245 C CA . GLU B 1 129 ? -11.781 -7.629 -7.312 1 98.06 129 GLU B CA 1
ATOM 2246 C C . GLU B 1 129 ? -11.32 -6.926 -6.039 1 98.06 129 GLU B C 1
ATOM 2248 O O . GLU B 1 129 ? -10.836 -5.789 -6.09 1 98.06 129 GLU B O 1
ATOM 2253 N N . ALA B 1 130 ? -11.477 -7.59 -4.957 1 97.69 130 ALA B N 1
ATOM 2254 C CA . ALA B 1 130 ? -11.039 -7.031 -3.682 1 97.69 130 ALA B CA 1
ATOM 2255 C C . ALA B 1 130 ? -9.531 -6.785 -3.678 1 97.69 130 ALA B C 1
ATOM 2257 O O . ALA B 1 130 ? -9.062 -5.773 -3.146 1 97.69 130 ALA B O 1
ATOM 2258 N N . ILE B 1 131 ? -8.789 -7.711 -4.195 1 98.25 131 ILE B N 1
ATOM 2259 C CA . ILE B 1 131 ? -7.336 -7.586 -4.277 1 98.25 131 ILE B CA 1
ATOM 2260 C C . ILE B 1 131 ? -6.965 -6.391 -5.148 1 98.25 131 ILE B C 1
ATOM 2262 O O . ILE B 1 131 ? -6.078 -5.609 -4.801 1 98.25 131 ILE B O 1
ATOM 2266 N N . ARG B 1 132 ? -7.66 -6.25 -6.262 1 97.69 132 ARG B N 1
ATOM 2267 C CA . ARG B 1 132 ? -7.398 -5.121 -7.148 1 97.69 132 ARG B CA 1
ATOM 2268 C C . ARG B 1 132 ? -7.668 -3.797 -6.445 1 97.69 132 ARG B C 1
ATOM 2270 O O . ARG B 1 132 ? -6.867 -2.865 -6.535 1 97.69 132 ARG B O 1
ATOM 2277 N N . ASP B 1 133 ? -8.75 -3.738 -5.789 1 97 133 ASP B N 1
ATOM 2278 C CA . ASP B 1 133 ? -9.094 -2.539 -5.031 1 97 133 ASP B CA 1
ATOM 2279 C C . ASP B 1 133 ? -8.047 -2.25 -3.957 1 97 133 ASP B C 1
ATOM 2281 O O . ASP B 1 133 ? -7.617 -1.105 -3.789 1 97 133 ASP B O 1
ATOM 2285 N N . LYS B 1 134 ? -7.676 -3.225 -3.273 1 97.56 134 LYS B N 1
ATOM 2286 C CA . LYS B 1 134 ? -6.68 -3.086 -2.215 1 97.56 134 LYS B CA 1
ATOM 2287 C C . LYS B 1 134 ? -5.344 -2.615 -2.779 1 97.56 134 LYS B C 1
ATOM 2289 O O . LYS B 1 134 ? -4.645 -1.814 -2.15 1 97.56 134 LYS B O 1
ATOM 2294 N N . ARG B 1 135 ? -4.953 -3.17 -3.885 1 98.12 135 ARG B N 1
ATOM 2295 C CA . ARG B 1 135 ? -3.705 -2.754 -4.516 1 98.12 135 ARG B CA 1
ATOM 2296 C C . ARG B 1 135 ? -3.76 -1.286 -4.926 1 98.12 135 ARG B C 1
ATOM 2298 O O . ARG B 1 135 ? -2.771 -0.561 -4.793 1 98.12 135 ARG B O 1
ATOM 2305 N N . ASN B 1 136 ? -4.91 -0.859 -5.383 1 97.62 136 ASN B N 1
ATOM 2306 C CA . ASN B 1 136 ? -5.09 0.553 -5.703 1 97.62 136 ASN B CA 1
ATOM 2307 C C . ASN B 1 136 ? -4.945 1.432 -4.465 1 97.62 136 ASN B C 1
ATOM 2309 O O . ASN B 1 136 ? -4.254 2.449 -4.496 1 97.62 136 ASN B O 1
ATOM 2313 N N . ARG B 1 137 ? -5.562 1.014 -3.459 1 97.5 137 ARG B N 1
ATOM 2314 C CA . ARG B 1 137 ? -5.492 1.775 -2.215 1 97.5 137 ARG B CA 1
ATOM 2315 C C . ARG B 1 137 ? -4.098 1.697 -1.605 1 97.5 137 ARG B C 1
ATOM 2317 O O . ARG B 1 137 ? -3.645 2.641 -0.954 1 97.5 137 ARG B O 1
ATOM 2324 N N . ALA B 1 138 ? -3.459 0.522 -1.771 1 98.5 138 ALA B N 1
ATOM 2325 C CA . ALA B 1 138 ? -2.076 0.386 -1.323 1 98.5 138 ALA B CA 1
ATOM 2326 C C . ALA B 1 138 ? -1.164 1.366 -2.055 1 98.5 138 ALA B C 1
ATOM 2328 O O . ALA B 1 138 ? -0.294 1.99 -1.441 1 98.5 138 ALA B O 1
ATOM 2329 N N . GLU B 1 139 ? -1.376 1.503 -3.35 1 97.88 139 GLU B N 1
ATOM 2330 C CA . GLU B 1 139 ? -0.61 2.475 -4.125 1 97.88 139 GLU B CA 1
ATOM 2331 C C . GLU B 1 139 ? -0.801 3.889 -3.58 1 97.88 139 GLU B C 1
ATOM 2333 O O . GLU B 1 139 ? 0.169 4.625 -3.396 1 97.88 139 GLU B O 1
ATOM 2338 N N . ALA B 1 140 ? -1.988 4.219 -3.307 1 97.06 140 ALA B N 1
ATOM 2339 C CA . ALA B 1 140 ? -2.307 5.543 -2.777 1 97.06 140 ALA B CA 1
ATOM 2340 C C . ALA B 1 140 ? -1.694 5.738 -1.393 1 97.06 140 ALA B C 1
ATOM 2342 O O . ALA B 1 140 ? -1.192 6.82 -1.078 1 97.06 140 ALA B O 1
ATOM 2343 N N . THR B 1 141 ? -1.784 4.703 -0.577 1 97.44 141 THR B N 1
ATOM 2344 C CA . THR B 1 141 ? -1.232 4.762 0.772 1 97.44 141 THR B CA 1
ATOM 2345 C C . THR B 1 141 ? 0.269 5.031 0.731 1 97.44 141 THR B C 1
ATOM 2347 O O . THR B 1 141 ? 0.788 5.809 1.534 1 97.44 141 THR B O 1
ATOM 2350 N N . ALA B 1 142 ? 0.931 4.41 -0.182 1 96.81 142 ALA B N 1
ATOM 2351 C CA . ALA B 1 142 ? 2.377 4.562 -0.316 1 96.81 142 ALA B CA 1
ATOM 2352 C C . ALA B 1 142 ? 2.734 5.934 -0.886 1 96.81 142 ALA B C 1
ATOM 2354 O O . ALA B 1 142 ? 3.775 6.5 -0.547 1 96.81 142 ALA B O 1
ATOM 2355 N N . ALA B 1 143 ? 1.863 6.512 -1.714 1 95.31 143 ALA B N 1
ATOM 2356 C CA . ALA B 1 143 ? 2.209 7.684 -2.514 1 95.31 143 ALA B CA 1
ATOM 2357 C C . ALA B 1 143 ? 1.835 8.977 -1.787 1 95.31 143 ALA B C 1
ATOM 2359 O O . ALA B 1 143 ? 2.389 10.039 -2.074 1 95.31 143 ALA B O 1
ATOM 2360 N N . ILE B 1 144 ? 0.815 8.867 -0.95 1 94.88 144 ILE B N 1
ATOM 2361 C CA . ILE B 1 144 ? 0.331 10.078 -0.296 1 94.88 144 ILE B CA 1
ATOM 2362 C C . ILE B 1 144 ? 1.421 10.648 0.61 1 94.88 144 ILE B C 1
ATOM 2364 O O . ILE B 1 144 ? 2.021 9.922 1.402 1 94.88 144 ILE B O 1
ATOM 2368 N N . PRO B 1 145 ? 1.7 11.961 0.513 1 93.12 145 PRO B N 1
ATOM 2369 C CA . PRO B 1 145 ? 2.777 12.555 1.311 1 93.12 145 PRO B CA 1
ATOM 2370 C C . PRO B 1 145 ? 2.504 12.484 2.811 1 93.12 145 PRO B C 1
ATOM 2372 O O . PRO B 1 145 ? 1.39 12.781 3.254 1 93.12 145 PRO B O 1
ATOM 2375 N N . PHE B 1 146 ? 3.359 12.117 3.609 1 92.62 146 PHE B N 1
ATOM 2376 C CA . PHE B 1 146 ? 3.18 11.953 5.047 1 92.62 146 PHE B CA 1
ATOM 2377 C C . PHE B 1 146 ? 4.008 12.977 5.816 1 92.62 146 PHE B C 1
ATOM 2379 O O . PHE B 1 146 ? 3.502 13.641 6.719 1 92.62 146 PHE B O 1
ATOM 2386 N N . VAL B 1 147 ? 5.27 13.188 5.453 1 88.12 147 VAL B N 1
ATOM 2387 C CA . VAL B 1 147 ? 6.082 14.156 6.18 1 88.12 147 VAL B CA 1
ATOM 2388 C C . VAL B 1 147 ? 6.738 15.125 5.195 1 88.12 147 VAL B C 1
ATOM 2390 O O . VAL B 1 147 ? 6.902 14.805 4.016 1 88.12 147 VAL B O 1
ATOM 2393 N N . ARG B 1 148 ? 6.875 16.375 5.902 1 77.88 148 ARG B N 1
ATOM 2394 C CA . ARG B 1 148 ? 7.555 17.406 5.129 1 77.88 148 ARG B CA 1
ATOM 2395 C C . ARG B 1 148 ? 8.961 16.969 4.746 1 77.88 148 ARG B C 1
ATOM 2397 O O . ARG B 1 148 ? 9.68 16.375 5.559 1 77.88 148 ARG B O 1
ATOM 2404 N N . GLU B 1 149 ? 9.211 16.969 3.371 1 61.28 149 GLU B N 1
ATOM 2405 C CA . GLU B 1 149 ? 10.578 16.672 2.936 1 61.28 149 GLU B CA 1
ATOM 2406 C C . GLU B 1 149 ? 11.5 17.859 3.18 1 61.28 149 GLU B C 1
ATOM 2408 O O . GLU B 1 149 ? 11.062 19.016 3.141 1 61.28 149 GLU B O 1
#